Protein AF-A0A613BVQ9-F1 (afdb_monomer)

Sequence (181 aa):
LCQKILMGISTIDIIRNAIIKSCEQLNIEKERINELNEQNDKARSSLKSLVEFITEIGTTSSDIGCRMGDLNTSLTQINACIKEIQKIANQTNLIAINSAIEAARVGDAGRGFSVISKEVKNLSEDVKHSSKSVSTLTSVIKDNTARVSEVLDNQQPVIDNITTNINQIVESIGIVIDKSL

Organism: Salmonella enterica (NCBI:txid28901)

InterPro domains:
  IPR004089 Methyl-accepting chemotaxis protein (MCP) signalling domain [PF00015] (67-174)
  IPR004089 Methyl-accepting chemotaxis protein (MCP) signalling domain [PS50111] (1-181)

Structure (mmCIF, N/CA/C/O backbone):
data_AF-A0A613BVQ9-F1
#
_entry.id   AF-A0A613BVQ9-F1
#
loop_
_atom_site.group_PDB
_atom_site.id
_atom_site.type_symbol
_atom_site.label_atom_id
_atom_site.label_alt_id
_atom_site.label_comp_id
_atom_site.label_asym_id
_atom_site.label_entity_id
_atom_site.label_seq_id
_atom_site.pdbx_PDB_ins_code
_atom_site.Cartn_x
_atom_site.Cartn_y
_atom_site.Cartn_z
_atom_site.occupancy
_atom_site.B_iso_or_equiv
_atom_site.auth_seq_id
_atom_site.auth_comp_id
_atom_site.auth_asym_id
_atom_site.auth_atom_id
_atom_site.pdbx_PDB_model_num
ATOM 1 N N . LEU A 1 1 ? 44.852 9.668 -80.989 1.00 65.19 1 LEU A N 1
ATOM 2 C CA . LEU A 1 1 ? 45.222 8.584 -80.046 1.00 65.19 1 LEU A CA 1
ATOM 3 C C . LEU A 1 1 ? 45.689 9.146 -78.693 1.00 65.19 1 LEU A C 1
ATOM 5 O O . LEU A 1 1 ? 45.039 8.846 -77.702 1.00 65.19 1 LEU A O 1
ATOM 9 N N . CYS A 1 2 ? 46.687 10.044 -78.646 1.00 71.44 2 CYS A N 1
ATOM 10 C CA . CYS A 1 2 ? 47.160 10.700 -77.406 1.00 71.44 2 CYS A CA 1
ATOM 11 C C . CYS A 1 2 ? 46.074 11.392 -76.562 1.00 71.44 2 CYS A C 1
ATOM 13 O O . CYS A 1 2 ? 46.035 11.202 -75.354 1.00 71.44 2 CYS A O 1
ATOM 15 N N . GLN A 1 3 ? 45.161 12.154 -77.174 1.00 76.81 3 GLN A N 1
ATOM 16 C CA . GLN A 1 3 ? 44.137 12.904 -76.429 1.00 76.81 3 GLN A CA 1
ATOM 17 C C . GLN A 1 3 ? 43.146 11.989 -75.682 1.00 76.81 3 GLN A C 1
ATOM 19 O O . GLN A 1 3 ? 42.762 12.288 -74.557 1.00 76.81 3 GLN A O 1
ATOM 24 N N . LYS A 1 4 ? 42.803 10.826 -76.259 1.00 78.62 4 LYS A N 1
ATOM 25 C CA . LYS A 1 4 ? 41.970 9.809 -75.592 1.00 78.62 4 LYS A CA 1
ATOM 26 C C . LYS A 1 4 ? 42.696 9.150 -74.412 1.00 78.62 4 LYS A C 1
ATOM 28 O O . LYS A 1 4 ? 42.071 8.894 -73.391 1.00 78.62 4 LYS A O 1
ATOM 33 N N . ILE A 1 5 ? 44.005 8.913 -74.535 1.00 80.56 5 ILE A N 1
ATOM 34 C CA . ILE A 1 5 ? 44.839 8.357 -73.454 1.00 80.56 5 ILE A CA 1
ATOM 35 C C . ILE A 1 5 ? 44.970 9.366 -72.304 1.00 80.56 5 ILE A C 1
ATOM 37 O O . ILE A 1 5 ? 44.804 8.995 -71.146 1.00 80.56 5 ILE A O 1
ATOM 41 N N . LEU A 1 6 ? 45.185 10.647 -72.617 1.00 80.19 6 LEU A N 1
ATOM 42 C CA . LEU A 1 6 ? 45.277 11.720 -71.624 1.00 80.19 6 LEU A CA 1
ATOM 43 C C . LEU A 1 6 ? 43.960 11.895 -70.842 1.00 80.19 6 LEU A C 1
ATOM 45 O O . LEU A 1 6 ? 43.979 11.992 -69.616 1.00 80.19 6 LEU A O 1
ATOM 49 N N . MET A 1 7 ? 42.813 11.857 -71.534 1.00 84.12 7 MET A N 1
ATOM 50 C CA . MET A 1 7 ? 41.493 11.856 -70.887 1.00 84.12 7 MET A CA 1
ATOM 51 C C . MET A 1 7 ? 41.282 10.611 -70.013 1.00 84.12 7 MET A C 1
ATOM 53 O O . MET A 1 7 ? 40.750 10.720 -68.909 1.00 84.12 7 MET A O 1
ATOM 57 N N . GLY A 1 8 ? 41.734 9.437 -70.466 1.00 86.25 8 GLY A N 1
ATOM 58 C CA . GLY A 1 8 ? 41.687 8.195 -69.689 1.00 86.25 8 GLY A CA 1
ATOM 59 C C . GLY A 1 8 ? 42.474 8.279 -68.378 1.00 86.25 8 GLY A C 1
ATOM 60 O O . GLY A 1 8 ? 41.938 7.938 -67.327 1.00 86.25 8 GLY A O 1
ATOM 61 N N . ILE A 1 9 ? 43.704 8.803 -68.415 1.00 89.50 9 ILE A N 1
ATOM 62 C CA . ILE A 1 9 ? 44.542 9.004 -67.219 1.00 89.50 9 ILE A CA 1
ATOM 63 C C . ILE A 1 9 ? 43.875 9.982 -66.245 1.00 89.50 9 ILE A C 1
ATOM 65 O O . ILE A 1 9 ? 43.792 9.691 -65.056 1.00 89.50 9 ILE A O 1
ATOM 69 N N . SER A 1 10 ? 43.337 11.100 -66.743 1.00 90.62 10 SER A N 1
ATOM 70 C CA . SER A 1 10 ? 42.614 12.066 -65.905 1.00 90.62 10 SER A CA 1
ATOM 71 C C . SER A 1 10 ? 41.372 11.449 -65.246 1.00 90.62 10 SER A C 1
ATOM 73 O O . SER A 1 10 ? 41.121 11.689 -64.068 1.00 90.62 10 SER A O 1
ATOM 75 N N . THR A 1 11 ? 40.633 10.598 -65.964 1.00 91.50 11 THR A N 1
ATOM 76 C CA . THR A 1 11 ? 39.456 9.900 -65.416 1.00 91.50 11 THR A CA 1
ATOM 77 C C . THR A 1 11 ? 39.856 8.893 -64.333 1.00 91.50 11 THR A C 1
ATOM 79 O O . THR A 1 11 ? 39.209 8.820 -63.291 1.00 91.50 11 THR A O 1
ATOM 82 N N . ILE A 1 12 ? 40.950 8.150 -64.541 1.00 93.75 12 ILE A N 1
ATOM 83 C CA . ILE A 1 12 ? 41.504 7.222 -63.542 1.00 93.75 12 ILE A CA 1
ATOM 84 C C . ILE A 1 12 ? 41.933 7.972 -62.277 1.00 93.75 12 ILE A C 1
ATOM 86 O O . ILE A 1 12 ? 41.693 7.482 -61.176 1.00 93.75 12 ILE A O 1
ATOM 90 N N . ASP A 1 13 ? 42.528 9.158 -62.411 1.00 93.06 13 ASP A N 1
ATOM 91 C CA . ASP A 1 13 ? 42.981 9.943 -61.260 1.00 93.06 13 ASP A CA 1
ATOM 92 C C . ASP A 1 13 ? 41.804 10.507 -60.443 1.00 93.06 13 ASP A C 1
ATOM 94 O O . ASP A 1 13 ? 41.822 10.483 -59.212 1.00 93.06 13 ASP A O 1
ATOM 98 N N . ILE A 1 14 ? 40.714 10.908 -61.109 1.00 94.81 14 ILE A N 1
ATOM 99 C CA . ILE A 1 14 ? 39.453 11.279 -60.443 1.00 94.81 14 ILE A CA 1
ATOM 100 C C . ILE A 1 14 ? 38.879 10.086 -59.670 1.00 94.81 14 ILE A C 1
ATOM 102 O O . ILE A 1 14 ? 38.519 10.235 -58.502 1.00 94.81 14 ILE A O 1
ATOM 106 N N . ILE A 1 15 ? 38.823 8.901 -60.289 1.00 94.94 15 ILE A N 1
ATOM 107 C CA . ILE A 1 15 ? 38.316 7.681 -59.642 1.00 94.94 15 ILE A CA 1
ATOM 108 C C . ILE A 1 15 ? 39.194 7.300 -58.447 1.00 94.94 15 ILE A C 1
ATOM 110 O O . ILE A 1 15 ? 38.666 7.021 -57.374 1.00 94.94 15 ILE A O 1
ATOM 114 N N . ARG A 1 16 ? 40.525 7.329 -58.594 1.00 95.44 16 ARG A N 1
ATOM 115 C CA . ARG A 1 16 ? 41.466 7.067 -57.495 1.00 95.44 16 ARG A CA 1
ATOM 116 C C . ARG A 1 16 ? 41.199 8.003 -56.319 1.00 95.44 16 ARG A C 1
ATOM 118 O O . ARG A 1 16 ? 41.059 7.531 -55.195 1.00 95.44 16 ARG A O 1
ATOM 125 N N . ASN A 1 17 ? 41.101 9.306 -56.575 1.00 94.94 17 ASN A N 1
ATOM 126 C CA . ASN A 1 17 ? 40.848 10.295 -55.529 1.00 94.94 17 ASN A CA 1
ATOM 127 C C . ASN A 1 17 ? 39.466 10.111 -54.879 1.00 94.94 17 ASN A C 1
ATOM 129 O O . ASN A 1 17 ? 39.334 10.292 -53.669 1.00 94.94 17 ASN A O 1
ATOM 133 N N . ALA A 1 18 ? 38.447 9.714 -55.647 1.00 95.44 18 ALA A N 1
ATOM 134 C CA . ALA A 1 18 ? 37.131 9.375 -55.110 1.00 95.44 18 ALA A CA 1
ATOM 135 C C . ALA A 1 18 ? 37.180 8.132 -54.204 1.00 95.44 18 ALA A C 1
ATOM 137 O O . ALA A 1 18 ? 36.624 8.163 -53.110 1.00 95.44 18 ALA A O 1
ATOM 138 N N . ILE A 1 19 ? 37.896 7.076 -54.608 1.00 95.69 19 ILE A N 1
ATOM 139 C CA . ILE A 1 19 ? 38.068 5.853 -53.809 1.00 95.69 19 ILE A CA 1
ATOM 140 C C . ILE A 1 19 ? 38.816 6.146 -52.506 1.00 95.69 19 ILE A C 1
ATOM 142 O O . ILE A 1 19 ? 38.395 5.665 -51.460 1.00 95.69 19 ILE A O 1
ATOM 146 N N . ILE A 1 20 ? 39.885 6.952 -52.542 1.00 95.69 20 ILE A N 1
ATOM 147 C CA . ILE A 1 20 ? 40.625 7.341 -51.329 1.00 95.69 20 ILE A CA 1
ATOM 148 C C . ILE A 1 20 ? 39.688 8.045 -50.342 1.00 95.69 20 ILE A C 1
ATOM 150 O O . ILE A 1 20 ? 39.606 7.631 -49.187 1.00 95.69 20 ILE A O 1
ATOM 154 N N . LYS A 1 21 ? 38.906 9.027 -50.813 1.00 95.25 21 LYS A N 1
ATOM 155 C CA . LYS A 1 21 ? 37.907 9.714 -49.979 1.00 95.25 21 LYS A CA 1
ATOM 156 C C . LYS A 1 21 ? 36.849 8.760 -49.422 1.00 95.25 21 LYS A C 1
ATOM 158 O O . LYS A 1 21 ? 36.494 8.869 -48.254 1.00 95.25 21 LYS A O 1
ATOM 163 N N . SER A 1 22 ? 36.350 7.819 -50.227 1.00 94.94 22 SER A N 1
ATOM 164 C CA . SER A 1 22 ? 35.391 6.815 -49.752 1.00 94.94 22 SER A CA 1
ATOM 165 C C . SER A 1 22 ? 35.997 5.870 -48.712 1.00 94.94 22 SER A C 1
ATOM 167 O O . SER A 1 22 ? 35.320 5.545 -47.743 1.00 94.94 22 SER A O 1
ATOM 169 N N . CYS A 1 23 ? 37.257 5.455 -48.858 1.00 94.31 23 CYS A N 1
ATOM 170 C CA . CYS A 1 23 ? 37.947 4.642 -47.853 1.00 94.31 23 CYS A CA 1
ATOM 171 C C . CYS A 1 23 ? 38.142 5.401 -46.533 1.00 94.31 23 CYS A C 1
ATOM 173 O O . CYS A 1 23 ? 37.917 4.833 -45.467 1.00 94.31 23 CYS A O 1
ATOM 175 N N . GLU A 1 24 ? 38.521 6.681 -46.593 1.00 95.12 24 GLU A N 1
ATOM 176 C CA . GLU A 1 24 ? 38.615 7.538 -45.404 1.00 95.12 24 GLU A CA 1
ATOM 177 C C . GLU A 1 24 ? 37.256 7.667 -44.705 1.00 95.12 24 GLU A C 1
ATOM 179 O O . GLU A 1 24 ? 37.167 7.472 -43.494 1.00 95.12 24 GLU A O 1
ATOM 184 N N . GLN A 1 25 ? 36.181 7.905 -45.465 1.00 95.00 25 GLN A N 1
ATOM 185 C CA . GLN A 1 25 ? 34.819 7.949 -44.923 1.00 95.00 25 GLN A CA 1
ATOM 186 C C . GLN A 1 25 ? 34.397 6.619 -44.286 1.00 95.00 25 GLN A C 1
ATOM 188 O O . GLN A 1 25 ? 33.847 6.627 -43.189 1.00 95.00 25 GLN A O 1
ATOM 193 N N . LEU A 1 26 ? 34.679 5.482 -44.929 1.00 93.31 26 LEU A N 1
ATOM 194 C CA . LEU A 1 26 ? 34.343 4.160 -44.390 1.00 93.31 26 LEU A CA 1
ATOM 195 C C . LEU A 1 26 ? 35.062 3.863 -43.070 1.00 93.31 26 LEU A C 1
ATOM 197 O O . LEU A 1 26 ? 34.465 3.259 -42.183 1.00 93.31 26 LEU A O 1
ATOM 201 N N . ASN A 1 27 ? 36.316 4.297 -42.914 1.00 93.06 27 ASN A N 1
ATOM 202 C CA . ASN A 1 27 ? 37.031 4.142 -41.646 1.00 93.06 27 ASN A CA 1
ATOM 203 C C . ASN A 1 27 ? 36.393 4.974 -40.526 1.00 93.06 27 ASN A C 1
ATOM 205 O O . ASN A 1 27 ? 36.215 4.456 -39.426 1.00 93.06 27 ASN A O 1
ATOM 209 N N . ILE A 1 28 ? 35.993 6.216 -40.814 1.00 94.44 28 ILE A N 1
ATOM 210 C CA . ILE A 1 28 ? 35.302 7.076 -39.839 1.00 94.44 28 ILE A CA 1
ATOM 211 C C . ILE A 1 28 ? 33.957 6.461 -39.430 1.00 94.44 28 ILE A C 1
ATOM 213 O O . ILE A 1 28 ? 33.634 6.400 -38.245 1.00 94.44 28 ILE A O 1
ATOM 217 N N . GLU A 1 29 ? 33.170 5.974 -40.391 1.00 90.62 29 GLU A N 1
ATOM 218 C CA . GLU A 1 29 ? 31.891 5.316 -40.095 1.00 90.62 29 GLU A CA 1
ATOM 219 C C . GLU A 1 29 ? 32.083 4.023 -39.290 1.00 90.62 29 GLU A C 1
ATOM 221 O O . GLU A 1 29 ? 31.305 3.738 -38.382 1.00 90.62 29 GLU A O 1
ATOM 226 N N . LYS A 1 30 ? 33.159 3.268 -39.541 1.00 89.81 30 LYS A N 1
ATOM 227 C CA . LYS A 1 30 ? 33.500 2.082 -38.746 1.00 89.81 30 LYS A CA 1
ATOM 228 C C . LYS A 1 30 ? 33.828 2.427 -37.290 1.00 89.81 30 LYS A C 1
ATOM 230 O O . LYS A 1 30 ? 33.381 1.720 -36.390 1.00 89.81 30 LYS A O 1
ATOM 235 N N . GLU A 1 31 ? 34.590 3.493 -37.045 1.00 93.06 31 GLU A N 1
ATOM 236 C CA . GLU A 1 31 ? 34.867 3.963 -35.680 1.00 93.06 31 GLU A CA 1
ATOM 237 C C . GLU A 1 31 ? 33.578 4.386 -34.965 1.00 93.06 31 GLU A C 1
ATOM 239 O O . GLU A 1 31 ? 33.338 3.952 -33.838 1.00 93.06 31 GLU A O 1
ATOM 244 N N . ARG A 1 32 ? 32.687 5.112 -35.653 1.00 90.81 32 ARG A N 1
ATOM 245 C CA . ARG A 1 32 ? 31.365 5.485 -35.119 1.00 90.81 32 ARG A CA 1
ATOM 246 C C . ARG A 1 32 ? 30.507 4.280 -34.743 1.00 90.81 32 ARG A C 1
ATOM 248 O O . ARG A 1 32 ? 29.847 4.311 -33.708 1.00 90.81 32 ARG A O 1
ATOM 255 N N . ILE A 1 33 ? 30.507 3.221 -35.555 1.00 89.31 33 ILE A N 1
ATOM 256 C CA . ILE A 1 33 ? 29.767 1.985 -35.252 1.00 89.31 33 ILE A CA 1
ATOM 257 C C . ILE A 1 33 ? 30.315 1.319 -33.984 1.00 89.31 33 ILE A C 1
ATOM 259 O O . ILE A 1 33 ? 29.535 0.877 -33.142 1.00 89.31 33 ILE A O 1
ATOM 263 N N . ASN A 1 34 ? 31.638 1.282 -33.806 1.00 89.31 34 ASN A N 1
ATOM 264 C CA . ASN A 1 34 ? 32.243 0.718 -32.597 1.00 89.31 34 ASN A CA 1
ATOM 265 C C . ASN A 1 34 ? 31.863 1.515 -31.341 1.00 89.31 34 ASN A C 1
ATOM 267 O O . ASN A 1 34 ? 31.477 0.917 -30.337 1.00 89.31 34 ASN A O 1
ATOM 271 N N . GLU A 1 35 ? 31.914 2.848 -31.406 1.00 91.69 35 GLU A N 1
ATOM 272 C CA . GLU A 1 35 ? 31.470 3.715 -30.307 1.00 91.69 35 GLU A CA 1
ATOM 273 C C . GLU A 1 35 ? 29.983 3.509 -29.988 1.00 91.69 35 GLU A C 1
ATOM 275 O O . GLU A 1 35 ? 29.597 3.432 -28.819 1.00 91.69 35 GLU A O 1
ATOM 280 N N . LEU A 1 36 ? 29.140 3.380 -31.018 1.00 90.50 36 LEU A N 1
ATOM 281 C CA . LEU A 1 36 ? 27.708 3.134 -30.860 1.00 90.50 36 LEU A CA 1
ATOM 282 C C . LEU A 1 36 ? 27.430 1.771 -30.211 1.00 90.50 36 LEU A C 1
ATOM 284 O O . LEU A 1 36 ? 26.569 1.674 -29.337 1.00 90.50 36 LEU A O 1
ATOM 288 N N . ASN A 1 37 ? 28.171 0.730 -30.591 1.00 89.06 37 ASN A N 1
ATOM 289 C CA . ASN A 1 37 ? 28.063 -0.595 -29.980 1.00 89.06 37 ASN A CA 1
ATOM 290 C C . ASN A 1 37 ? 28.460 -0.567 -28.497 1.00 89.06 37 ASN A C 1
ATOM 292 O O . ASN A 1 37 ? 27.730 -1.104 -27.665 1.00 89.06 37 ASN A O 1
ATOM 296 N N . GLU A 1 38 ? 29.537 0.137 -28.137 1.00 91.06 38 GLU A N 1
ATOM 297 C CA . GLU A 1 38 ? 29.931 0.302 -26.731 1.00 91.06 38 GLU A CA 1
ATOM 298 C C . GLU A 1 38 ? 28.851 1.043 -25.918 1.00 91.06 38 GLU A C 1
ATOM 300 O O . GLU A 1 38 ? 28.549 0.680 -24.776 1.00 91.06 38 GLU A O 1
ATOM 305 N N . GLN A 1 39 ? 28.229 2.075 -26.499 1.00 91.56 39 GLN A N 1
ATOM 306 C CA . GLN A 1 39 ? 27.109 2.780 -25.868 1.00 91.56 39 GLN A CA 1
ATOM 307 C C . GLN A 1 39 ? 25.878 1.880 -25.702 1.00 91.56 39 GLN A C 1
ATOM 309 O O . GLN A 1 39 ? 25.244 1.901 -24.644 1.00 91.56 39 GLN A O 1
ATOM 314 N N . ASN A 1 40 ? 25.558 1.061 -26.704 1.00 92.00 40 ASN A N 1
ATOM 315 C CA . ASN A 1 40 ? 24.451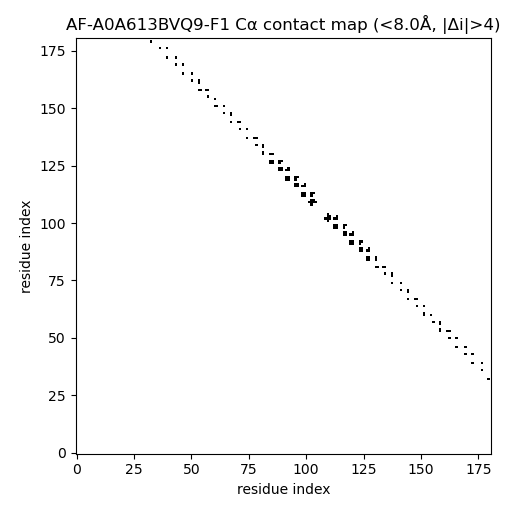 0.109 -26.649 1.00 92.00 40 ASN A CA 1
ATOM 316 C C . ASN A 1 40 ? 24.654 -0.962 -25.566 1.00 92.00 40 ASN A C 1
ATOM 318 O O . ASN A 1 40 ? 23.704 -1.296 -24.853 1.00 92.00 40 ASN A O 1
ATOM 322 N N . ASP A 1 41 ? 25.878 -1.459 -25.380 1.00 90.31 41 ASP A N 1
ATOM 323 C CA . ASP A 1 41 ? 26.199 -2.403 -24.303 1.00 90.31 41 ASP A CA 1
ATOM 324 C C . ASP A 1 41 ? 26.036 -1.765 -22.914 1.00 90.31 41 ASP A C 1
ATOM 326 O O . ASP A 1 41 ? 25.441 -2.364 -22.009 1.00 90.31 41 ASP A O 1
ATOM 330 N N . LYS A 1 42 ? 26.473 -0.509 -22.744 1.00 92.56 42 LYS A N 1
ATOM 331 C CA . LYS A 1 42 ? 26.235 0.264 -21.509 1.00 92.56 42 LYS A CA 1
ATOM 332 C C . LYS A 1 42 ? 24.742 0.476 -21.248 1.00 92.56 42 LYS A C 1
ATOM 334 O O . LYS A 1 42 ? 24.294 0.340 -20.104 1.00 92.56 42 LYS A O 1
ATOM 339 N N . ALA A 1 43 ? 23.966 0.770 -22.292 1.00 91.56 43 ALA A N 1
ATOM 340 C CA . ALA A 1 43 ? 22.517 0.923 -22.200 1.00 91.56 43 ALA A CA 1
ATOM 341 C C . ALA A 1 43 ? 21.843 -0.394 -21.788 1.00 91.56 43 ALA A C 1
ATOM 343 O O . ALA A 1 43 ? 21.036 -0.401 -20.860 1.00 91.56 43 ALA A O 1
ATOM 344 N N . ARG A 1 44 ? 22.230 -1.525 -22.391 1.00 90.38 44 ARG A N 1
ATOM 345 C CA . ARG A 1 44 ? 21.749 -2.868 -22.017 1.00 90.38 44 ARG A CA 1
ATOM 346 C C . ARG A 1 44 ? 22.026 -3.209 -20.558 1.00 90.38 44 ARG A C 1
ATOM 348 O O . ARG A 1 44 ? 21.127 -3.692 -19.873 1.00 90.38 44 ARG A O 1
ATOM 355 N N . SER A 1 45 ? 23.236 -2.936 -20.074 1.00 92.06 45 SER A N 1
ATOM 356 C CA . SER A 1 45 ? 23.590 -3.157 -18.667 1.00 92.06 45 SER A CA 1
ATOM 357 C C . SER A 1 45 ? 22.715 -2.317 -17.729 1.00 92.06 45 SER A C 1
ATOM 359 O O . SER A 1 45 ? 22.109 -2.845 -16.798 1.00 92.06 45 SER A O 1
ATOM 361 N N . SER A 1 46 ? 22.553 -1.027 -18.040 1.00 94.06 46 SER A N 1
ATOM 362 C CA . SER A 1 46 ? 21.700 -0.114 -17.265 1.00 94.06 46 SER A CA 1
ATOM 363 C C . SER A 1 46 ? 20.234 -0.564 -17.238 1.00 94.06 46 SER A C 1
ATOM 365 O O . SER A 1 46 ? 19.591 -0.528 -16.191 1.00 94.06 46 SER A O 1
ATOM 367 N N . LEU A 1 47 ? 19.707 -1.031 -18.375 1.00 93.50 47 LEU A N 1
ATOM 368 C CA . LEU A 1 47 ? 18.346 -1.562 -18.478 1.00 93.50 47 LEU A CA 1
ATOM 369 C C . LEU A 1 47 ? 18.162 -2.839 -17.658 1.00 93.50 47 LEU A C 1
ATOM 371 O O . LEU A 1 47 ? 17.127 -2.998 -17.018 1.00 93.50 47 LEU A O 1
ATOM 375 N N . LYS A 1 48 ? 19.161 -3.726 -17.625 1.00 90.00 48 LYS A N 1
ATOM 376 C CA . LYS A 1 48 ? 19.116 -4.927 -16.784 1.00 90.00 48 LYS A CA 1
ATOM 377 C C . LYS A 1 48 ? 18.998 -4.564 -15.303 1.00 90.00 48 LYS A C 1
ATOM 379 O O . LYS A 1 48 ? 18.124 -5.092 -14.622 1.00 90.00 48 LYS A O 1
ATOM 384 N N . SER A 1 49 ? 19.816 -3.627 -14.827 1.00 93.81 49 SER A N 1
ATOM 385 C CA . SER A 1 49 ? 19.714 -3.125 -13.453 1.00 93.81 49 SER A CA 1
ATOM 386 C C . SER A 1 49 ? 18.355 -2.478 -13.177 1.00 93.81 49 SER A C 1
ATOM 388 O O . SER A 1 49 ? 17.799 -2.646 -12.098 1.00 93.81 49 SER A O 1
ATOM 390 N N . LEU A 1 50 ? 17.770 -1.787 -14.159 1.00 93.56 50 LEU A N 1
ATOM 391 C CA . LEU A 1 50 ? 16.430 -1.219 -14.022 1.00 93.56 50 LEU A CA 1
ATOM 392 C C . LEU A 1 50 ? 15.344 -2.298 -13.845 1.00 93.56 50 LEU A C 1
ATOM 394 O O . LEU A 1 50 ? 14.446 -2.107 -13.027 1.00 93.56 50 LEU A O 1
ATOM 398 N N . VAL A 1 51 ? 15.434 -3.438 -14.543 1.00 91.31 51 VAL A N 1
ATOM 399 C CA . VAL A 1 51 ? 14.524 -4.586 -14.330 1.00 91.31 51 VAL A CA 1
ATOM 400 C C . VAL A 1 51 ? 14.650 -5.136 -12.910 1.00 91.31 51 VAL A C 1
ATOM 402 O O . VAL A 1 51 ? 13.636 -5.424 -12.272 1.00 91.31 51 VAL A O 1
ATOM 405 N N . GLU A 1 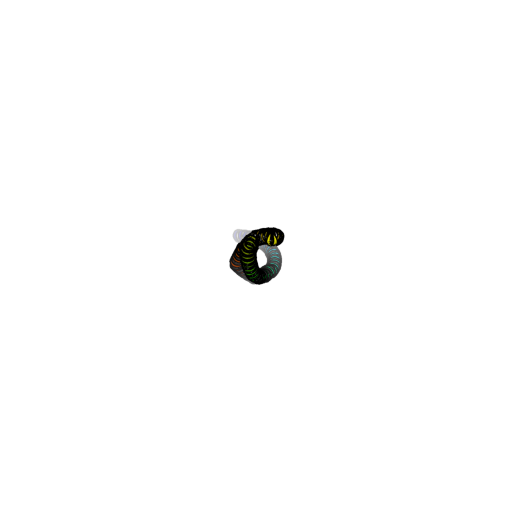52 ? 15.877 -5.265 -12.400 1.00 92.56 52 GLU A N 1
ATOM 406 C CA . GLU A 1 52 ? 16.131 -5.724 -11.029 1.00 92.56 52 GLU A CA 1
ATOM 407 C C . GLU A 1 52 ? 15.468 -4.782 -10.009 1.00 92.56 52 GLU A C 1
ATOM 409 O O . GLU A 1 52 ? 14.694 -5.243 -9.168 1.00 92.56 52 GLU A O 1
ATOM 414 N N . PHE A 1 53 ? 15.654 -3.464 -10.156 1.00 94.25 53 PHE A N 1
ATOM 415 C CA . PHE A 1 53 ? 15.005 -2.463 -9.300 1.00 94.25 53 PHE A CA 1
ATOM 416 C C . PHE A 1 53 ? 13.475 -2.508 -9.369 1.00 94.25 53 PHE A C 1
ATOM 418 O O . PHE A 1 53 ? 12.804 -2.418 -8.345 1.00 94.25 53 PHE A O 1
ATOM 425 N N . ILE A 1 54 ? 12.890 -2.654 -10.557 1.00 93.88 54 ILE A N 1
ATOM 426 C CA . ILE A 1 54 ? 11.427 -2.724 -10.710 1.00 93.8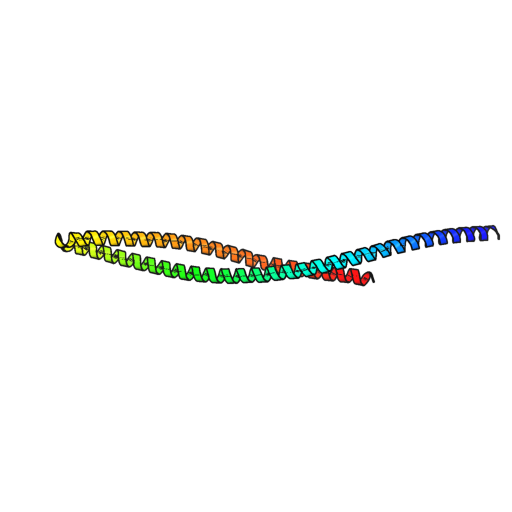8 54 ILE A CA 1
ATOM 427 C C . ILE A 1 54 ? 10.861 -3.987 -10.069 1.00 93.88 54 ILE A C 1
ATOM 429 O O . ILE A 1 54 ? 9.798 -3.944 -9.450 1.00 93.88 54 ILE A O 1
ATOM 433 N N . THR A 1 55 ? 11.583 -5.100 -10.176 1.00 91.38 55 THR A N 1
ATOM 434 C CA . THR A 1 55 ? 11.199 -6.352 -9.522 1.00 91.38 55 THR A CA 1
ATOM 435 C C . THR A 1 55 ? 11.205 -6.183 -8.003 1.00 91.38 55 THR A C 1
ATOM 437 O O . THR A 1 55 ? 10.259 -6.601 -7.339 1.00 91.38 55 THR A O 1
ATOM 440 N N . GLU A 1 56 ? 12.216 -5.507 -7.450 1.00 94.75 56 GLU A N 1
ATOM 441 C CA . GLU A 1 56 ? 12.290 -5.167 -6.023 1.00 94.75 56 GLU A CA 1
ATOM 442 C C . GLU A 1 56 ? 11.152 -4.228 -5.579 1.00 94.75 56 GLU A C 1
ATOM 444 O O . GLU A 1 56 ? 10.576 -4.395 -4.500 1.00 94.75 56 GLU A O 1
ATOM 449 N N . ILE A 1 57 ? 10.761 -3.270 -6.423 1.00 94.12 57 ILE A N 1
ATOM 450 C CA . ILE A 1 57 ? 9.588 -2.422 -6.168 1.00 94.12 57 ILE A CA 1
ATOM 451 C C . ILE A 1 57 ? 8.315 -3.277 -6.118 1.00 94.12 57 ILE A C 1
ATOM 453 O O . ILE A 1 57 ? 7.481 -3.075 -5.233 1.00 94.12 57 ILE A O 1
ATOM 457 N N . GLY A 1 58 ? 8.167 -4.250 -7.020 1.00 92.44 58 GLY A N 1
ATOM 458 C CA . GLY A 1 58 ? 7.034 -5.179 -7.033 1.00 92.44 58 GLY A CA 1
ATOM 459 C C . GLY A 1 58 ? 6.949 -6.033 -5.771 1.00 92.44 58 GLY A C 1
ATOM 460 O O . GLY A 1 58 ? 5.889 -6.109 -5.147 1.00 92.44 58 GLY A O 1
ATOM 461 N N . THR A 1 59 ? 8.065 -6.620 -5.333 1.00 93.31 59 THR A N 1
ATOM 462 C CA . THR A 1 59 ? 8.095 -7.425 -4.100 1.00 93.31 59 THR A CA 1
ATOM 463 C C . THR A 1 59 ? 7.797 -6.578 -2.866 1.00 93.31 59 THR A C 1
ATOM 465 O O . THR A 1 59 ? 6.994 -6.984 -2.024 1.00 93.31 59 THR A O 1
ATOM 468 N N . THR A 1 60 ? 8.367 -5.375 -2.784 1.00 94.88 60 THR A N 1
ATOM 469 C CA . THR A 1 60 ? 8.113 -4.438 -1.682 1.00 94.88 60 THR A CA 1
ATOM 470 C C . THR A 1 60 ? 6.650 -3.998 -1.654 1.00 94.88 60 THR A C 1
ATOM 472 O O . THR A 1 60 ? 6.032 -3.981 -0.593 1.00 94.88 60 THR A O 1
ATOM 475 N N . SER A 1 61 ? 6.059 -3.699 -2.813 1.00 94.19 61 SER A N 1
ATOM 476 C CA . SER A 1 61 ? 4.643 -3.317 -2.918 1.00 94.19 61 SER A CA 1
ATOM 477 C C . SER A 1 61 ? 3.722 -4.447 -2.451 1.00 94.19 61 SER A C 1
ATOM 479 O O . SER A 1 61 ? 2.780 -4.206 -1.694 1.00 94.19 61 SER A O 1
ATOM 481 N N . SER A 1 62 ? 4.041 -5.693 -2.815 1.00 92.44 62 SER A N 1
ATOM 482 C CA . SER A 1 62 ? 3.315 -6.871 -2.332 1.00 92.44 62 SER A CA 1
ATOM 483 C C . SER A 1 62 ? 3.414 -7.037 -0.811 1.00 92.44 62 SER A C 1
ATOM 485 O O . SER A 1 62 ? 2.405 -7.348 -0.176 1.00 92.44 62 SER A O 1
ATOM 487 N N . ASP A 1 63 ? 4.589 -6.823 -0.208 1.00 95.44 63 ASP A N 1
ATOM 488 C CA . ASP A 1 63 ? 4.761 -6.904 1.252 1.00 95.44 63 ASP A CA 1
ATOM 489 C C . ASP A 1 63 ? 3.946 -5.826 1.983 1.00 95.44 63 ASP A C 1
ATOM 491 O O . ASP A 1 63 ? 3.264 -6.107 2.974 1.00 95.44 63 ASP A O 1
ATOM 495 N N . ILE A 1 64 ? 3.933 -4.595 1.457 1.00 95.69 64 ILE A N 1
ATOM 496 C CA . ILE A 1 64 ? 3.087 -3.520 1.993 1.00 95.69 64 ILE A CA 1
ATOM 497 C C . ILE A 1 64 ? 1.609 -3.926 1.904 1.00 95.69 64 ILE A C 1
ATOM 499 O O . ILE A 1 64 ? 0.872 -3.732 2.873 1.00 95.69 64 ILE A O 1
ATOM 503 N N . GLY A 1 65 ? 1.180 -4.537 0.796 1.00 94.94 65 GLY A N 1
ATOM 504 C CA . GLY A 1 65 ? -0.181 -5.051 0.625 1.00 94.94 65 GLY A CA 1
ATOM 505 C C . GLY A 1 65 ? -0.572 -6.056 1.713 1.00 94.94 65 GLY A C 1
ATOM 506 O O . GLY A 1 65 ? -1.607 -5.890 2.365 1.00 94.94 65 GLY A O 1
ATOM 507 N N . CYS A 1 66 ? 0.290 -7.040 1.988 1.00 95.06 66 CYS A N 1
ATOM 508 C CA . CYS A 1 66 ? 0.095 -8.006 3.076 1.00 95.06 66 CYS A CA 1
ATOM 509 C C . CYS A 1 66 ? -0.032 -7.313 4.442 1.00 95.06 66 CYS A C 1
ATOM 511 O O . CYS A 1 66 ? -0.989 -7.552 5.182 1.00 95.06 66 CYS A O 1
ATOM 513 N N . ARG A 1 67 ? 0.875 -6.377 4.747 1.00 96.19 67 ARG A N 1
ATOM 514 C CA . ARG A 1 67 ? 0.866 -5.605 6.002 1.00 96.19 67 ARG A CA 1
ATOM 515 C C . ARG A 1 67 ? -0.394 -4.752 6.173 1.00 96.19 67 ARG A C 1
ATOM 517 O O . ARG A 1 67 ? -0.889 -4.613 7.292 1.00 96.19 67 ARG A O 1
ATOM 524 N N . MET A 1 68 ? -0.933 -4.184 5.093 1.00 96.19 68 MET A N 1
ATOM 525 C CA . MET A 1 68 ? -2.217 -3.471 5.131 1.00 96.19 68 MET A CA 1
ATOM 526 C C . MET A 1 68 ? -3.382 -4.424 5.440 1.00 96.19 68 MET A C 1
ATOM 528 O O . MET A 1 68 ? -4.286 -4.061 6.200 1.00 96.19 68 MET A O 1
ATOM 532 N N . GLY A 1 69 ? -3.340 -5.657 4.927 1.00 94.75 69 GLY A N 1
ATOM 533 C CA . GLY A 1 69 ? -4.294 -6.719 5.264 1.00 94.75 69 GLY A CA 1
ATOM 534 C C . GLY A 1 69 ? -4.283 -7.085 6.754 1.00 94.75 69 GLY A C 1
ATOM 535 O O . GLY A 1 69 ? -5.341 -7.130 7.397 1.00 94.75 69 GLY A O 1
ATOM 536 N N . ASP A 1 70 ? -3.096 -7.258 7.334 1.00 96.31 70 ASP A N 1
ATOM 537 C CA . ASP A 1 70 ? -2.922 -7.530 8.768 1.00 96.31 70 ASP A CA 1
ATOM 538 C C . ASP A 1 70 ? -3.418 -6.366 9.636 1.00 96.31 70 ASP A C 1
ATOM 540 O O . ASP A 1 70 ? -4.104 -6.562 10.651 1.00 96.31 70 ASP A O 1
ATOM 544 N N . LEU A 1 71 ? -3.136 -5.129 9.214 1.00 96.62 71 LEU A N 1
ATOM 545 C CA . LEU A 1 71 ? -3.630 -3.928 9.878 1.00 96.62 71 LEU A CA 1
ATOM 546 C C . LEU A 1 71 ? -5.163 -3.873 9.852 1.00 96.62 71 LEU A C 1
ATOM 548 O O . LEU A 1 71 ? -5.782 -3.630 10.887 1.00 96.62 71 LEU A O 1
ATOM 552 N N . ASN A 1 72 ? -5.800 -4.158 8.715 1.00 95.75 72 ASN A N 1
ATOM 553 C CA . ASN A 1 72 ? -7.261 -4.189 8.613 1.00 95.75 72 ASN A CA 1
ATOM 554 C C . ASN A 1 72 ? -7.894 -5.268 9.517 1.00 95.75 72 ASN A C 1
ATOM 556 O O . ASN A 1 72 ? -8.927 -5.031 10.158 1.00 95.75 72 ASN A O 1
ATOM 560 N N . THR A 1 73 ? -7.250 -6.431 9.636 1.00 96.25 73 THR A N 1
ATOM 561 C CA . THR A 1 73 ? -7.662 -7.490 10.571 1.00 96.25 73 THR A CA 1
ATOM 562 C C . THR A 1 73 ? -7.573 -7.007 12.020 1.00 96.25 73 THR A C 1
ATOM 564 O O . THR A 1 73 ? -8.539 -7.126 12.780 1.00 96.25 73 THR A O 1
ATOM 567 N N . SER A 1 74 ? -6.462 -6.367 12.384 1.00 96.88 74 SER A N 1
ATOM 568 C CA . SER A 1 74 ? 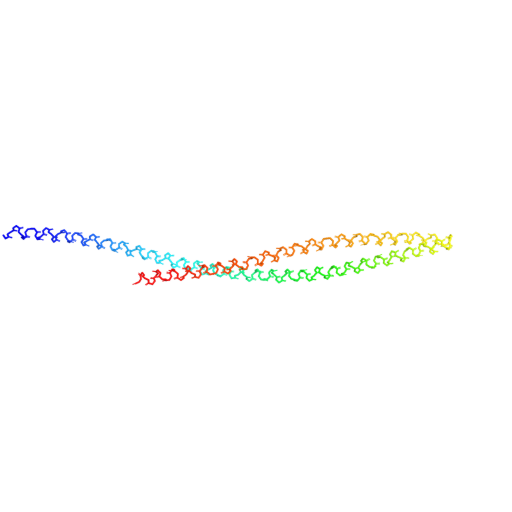-6.243 -5.796 13.718 1.00 96.88 74 SER A CA 1
ATOM 569 C C . SER A 1 74 ? -7.278 -4.714 14.056 1.00 96.88 74 SER A C 1
ATOM 571 O O . SER A 1 74 ? -7.869 -4.727 15.135 1.00 96.88 74 SER A O 1
ATOM 573 N N . LEU A 1 75 ? -7.590 -3.818 13.113 1.00 96.62 75 LEU A N 1
ATOM 574 C CA . LEU A 1 75 ? -8.626 -2.787 13.278 1.00 96.62 75 LEU A CA 1
ATOM 575 C C . LEU A 1 75 ? -10.025 -3.389 13.476 1.00 96.62 75 LEU A C 1
ATOM 577 O O . LEU A 1 75 ? -10.847 -2.834 14.211 1.00 96.62 75 LEU A O 1
ATOM 581 N N . THR A 1 76 ? -10.310 -4.529 12.848 1.00 95.00 76 THR A N 1
ATOM 582 C CA . THR A 1 76 ? -11.578 -5.250 13.034 1.00 95.00 76 THR A CA 1
ATOM 583 C C . THR A 1 76 ? -11.685 -5.817 14.450 1.00 95.00 76 THR A C 1
ATOM 585 O O . THR A 1 76 ? -12.720 -5.653 15.101 1.00 95.00 76 THR A O 1
ATOM 588 N N . GLN A 1 77 ? -10.606 -6.408 14.966 1.00 97.06 77 GLN A N 1
ATOM 589 C CA . GLN A 1 77 ? -10.539 -6.910 16.343 1.00 97.06 77 GLN A CA 1
ATOM 590 C C . GLN A 1 77 ? -10.652 -5.778 17.374 1.00 97.06 77 GLN A C 1
ATOM 592 O O . GLN A 1 77 ? -11.414 -5.892 18.336 1.00 97.06 77 GLN A O 1
ATOM 597 N N . ILE A 1 78 ? -9.972 -4.651 17.143 1.00 96.69 78 ILE A N 1
ATOM 598 C CA . ILE A 1 78 ? -10.075 -3.454 17.990 1.00 96.69 78 ILE A CA 1
ATOM 599 C C . ILE A 1 78 ? -11.524 -2.958 18.043 1.00 96.69 78 ILE A C 1
ATOM 601 O O . ILE A 1 78 ? -12.059 -2.734 19.127 1.00 96.69 78 ILE A O 1
ATOM 605 N N . ASN A 1 79 ? -12.202 -2.853 16.897 1.00 95.94 79 ASN A N 1
ATOM 606 C CA . ASN A 1 79 ? -13.609 -2.450 16.859 1.00 95.94 79 ASN A CA 1
ATOM 607 C C . ASN A 1 79 ? -14.530 -3.421 17.613 1.00 95.94 79 ASN A C 1
ATOM 609 O O . ASN A 1 79 ? -15.490 -2.980 18.246 1.00 95.94 79 ASN A O 1
ATOM 613 N N . ALA A 1 80 ? -14.258 -4.729 17.573 1.00 96.44 80 ALA A N 1
ATOM 614 C CA . ALA A 1 80 ? -15.003 -5.708 18.363 1.00 96.44 80 ALA A CA 1
ATOM 615 C C . ALA A 1 80 ? -14.798 -5.493 19.873 1.00 96.44 80 ALA A C 1
ATOM 617 O O . ALA A 1 80 ? -15.773 -5.468 20.623 1.00 96.44 80 ALA A O 1
ATOM 618 N N . CYS A 1 81 ? -13.558 -5.246 20.306 1.00 97.12 81 CYS A N 1
ATOM 619 C CA . CYS A 1 81 ? -13.239 -4.921 21.698 1.00 97.12 81 CYS A CA 1
ATOM 620 C C . CYS A 1 81 ? -13.953 -3.641 22.162 1.00 97.12 81 CYS A C 1
ATOM 622 O O . CYS A 1 81 ? -14.616 -3.636 23.197 1.00 97.12 81 CYS A O 1
ATOM 624 N N . ILE A 1 82 ? -13.920 -2.577 21.352 1.00 97.12 82 ILE A N 1
ATOM 625 C CA . ILE A 1 82 ? -14.614 -1.314 21.643 1.00 97.12 82 ILE A CA 1
ATOM 626 C C . ILE A 1 82 ? -16.123 -1.530 21.819 1.00 97.12 82 ILE A C 1
ATOM 628 O O . ILE A 1 82 ? -16.724 -0.954 22.728 1.00 97.12 82 ILE A O 1
ATOM 632 N N . LYS A 1 83 ? -16.749 -2.370 20.983 1.00 96.12 83 LYS A N 1
ATOM 633 C CA . LYS A 1 83 ? -18.175 -2.709 21.120 1.00 96.12 83 LYS A CA 1
ATOM 634 C C . LYS A 1 83 ? -18.472 -3.411 22.444 1.00 96.12 83 LYS A C 1
ATOM 636 O O . LYS A 1 83 ? -19.473 -3.080 23.081 1.00 96.12 83 LYS A O 1
ATOM 641 N N . GLU A 1 84 ? -17.615 -4.332 22.881 1.00 97.88 84 GLU A N 1
ATOM 642 C CA . GLU A 1 84 ? -17.793 -4.999 24.175 1.00 97.88 84 GLU A CA 1
ATOM 643 C C . GLU A 1 84 ? -17.599 -4.018 25.341 1.00 97.88 84 GLU A C 1
ATOM 645 O O . GLU A 1 84 ? -18.414 -4.001 26.260 1.00 97.88 84 GLU A O 1
ATOM 650 N N . ILE A 1 85 ? -16.616 -3.114 25.272 1.00 97.25 85 ILE A N 1
ATOM 651 C CA . ILE A 1 85 ? -16.430 -2.058 26.283 1.00 97.25 85 ILE A CA 1
ATOM 652 C C . ILE A 1 85 ? -17.673 -1.162 26.367 1.00 97.25 85 ILE A C 1
ATOM 654 O O . ILE A 1 85 ? -18.158 -0.878 27.461 1.00 97.25 85 ILE A O 1
ATOM 658 N N . GLN A 1 86 ? -18.240 -0.749 25.229 1.00 96.62 86 GLN A N 1
ATOM 659 C CA . GLN A 1 86 ? -19.472 0.049 25.206 1.00 96.62 86 GLN A CA 1
ATOM 660 C C . GLN A 1 86 ? -20.658 -0.700 25.824 1.00 96.62 86 GLN A C 1
ATOM 662 O O . GLN A 1 86 ? -21.483 -0.095 26.513 1.00 96.62 86 GLN A O 1
ATOM 667 N N . LYS A 1 87 ? -20.759 -2.010 25.592 1.00 97.56 87 LYS A N 1
ATOM 668 C CA . LYS A 1 87 ?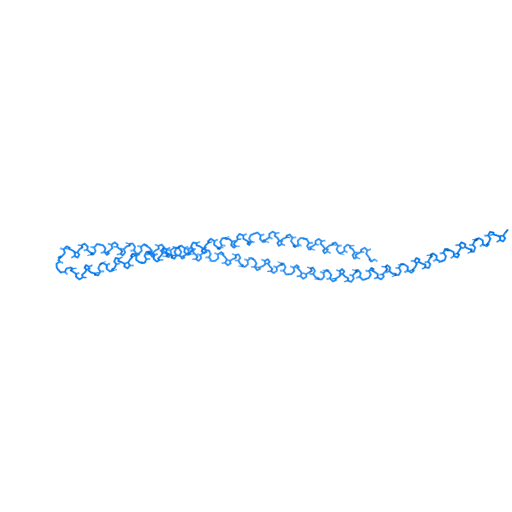 -21.783 -2.868 26.194 1.00 97.56 87 LYS A CA 1
ATOM 669 C C . LYS A 1 87 ? -21.605 -2.969 27.710 1.00 97.56 87 LYS A C 1
ATOM 671 O O . LYS A 1 87 ? -22.586 -2.760 28.421 1.00 97.56 87 LYS A O 1
ATOM 676 N N . ILE A 1 88 ? -20.382 -3.190 28.195 1.00 97.12 88 ILE A N 1
ATOM 677 C CA . ILE A 1 88 ? -20.056 -3.200 29.629 1.00 97.12 88 ILE A CA 1
ATOM 678 C C . ILE A 1 88 ? -20.403 -1.847 30.255 1.00 97.12 88 ILE A C 1
ATOM 680 O O . ILE A 1 88 ? -21.125 -1.805 31.243 1.00 97.12 88 ILE A O 1
ATOM 684 N N . ALA A 1 89 ? -19.991 -0.734 29.644 1.00 97.31 89 ALA A N 1
ATOM 685 C CA . ALA A 1 89 ? -20.309 0.608 30.128 1.00 97.31 89 ALA A CA 1
ATOM 686 C C . ALA A 1 89 ? -21.827 0.850 30.223 1.00 97.31 89 ALA A C 1
ATOM 688 O O . ALA A 1 89 ? -22.314 1.386 31.215 1.00 97.31 89 ALA A O 1
ATOM 689 N N . ASN A 1 90 ? -22.606 0.402 29.231 1.00 96.69 90 ASN A N 1
ATOM 690 C CA . ASN A 1 90 ? -24.068 0.492 29.285 1.00 96.69 90 ASN A CA 1
ATOM 691 C C . ASN A 1 90 ? -24.665 -0.374 30.411 1.00 96.69 90 ASN A C 1
ATOM 693 O O . ASN A 1 90 ? -25.598 0.067 31.080 1.00 96.69 90 ASN A O 1
ATOM 697 N N . GLN A 1 91 ? -24.143 -1.584 30.633 1.00 97.56 91 GLN A N 1
ATOM 698 C CA . GLN A 1 91 ? -24.584 -2.461 31.723 1.00 97.56 91 GLN A CA 1
ATOM 699 C C . GLN A 1 91 ? -24.253 -1.865 33.094 1.00 97.56 91 GLN A C 1
ATOM 701 O O . GLN A 1 91 ? -25.128 -1.802 33.953 1.00 97.56 91 GLN A O 1
ATOM 706 N N . THR A 1 92 ? -23.033 -1.363 33.283 1.00 96.81 92 THR A N 1
ATOM 707 C CA . THR A 1 92 ? -22.606 -0.699 34.521 1.00 96.81 92 THR A CA 1
ATOM 708 C C . THR A 1 92 ? -23.444 0.545 34.795 1.00 96.81 92 THR A C 1
ATOM 710 O O . THR A 1 92 ? -23.887 0.744 35.923 1.00 96.81 92 THR A O 1
ATOM 713 N N . ASN A 1 93 ? -23.767 1.327 33.760 1.00 95.75 93 ASN A N 1
ATOM 714 C CA . ASN A 1 93 ? -24.672 2.467 33.886 1.00 95.75 93 ASN A CA 1
ATOM 715 C C . ASN A 1 93 ? -26.080 2.045 34.349 1.00 95.75 93 ASN A C 1
ATOM 717 O O . ASN A 1 93 ? -26.656 2.678 35.231 1.00 95.75 93 ASN A O 1
ATOM 721 N N . LEU A 1 94 ? -26.633 0.955 33.805 1.00 96.19 94 LEU A N 1
ATOM 722 C CA . LEU A 1 94 ? -27.930 0.426 34.246 1.00 96.19 94 LEU A CA 1
ATOM 723 C C . LEU A 1 94 ? -27.889 -0.074 35.696 1.00 96.19 94 LEU A C 1
ATOM 725 O O . LEU A 1 94 ? -28.811 0.202 36.461 1.00 96.19 94 LEU A O 1
ATOM 729 N N . ILE A 1 95 ? -26.812 -0.759 36.092 1.00 95.06 95 ILE A N 1
ATOM 730 C CA . ILE A 1 95 ? -26.601 -1.193 37.480 1.00 95.06 95 ILE A CA 1
ATOM 731 C C . ILE A 1 95 ? -26.534 0.024 38.407 1.00 95.06 95 ILE A C 1
ATOM 733 O O . ILE A 1 95 ? -27.193 0.037 39.442 1.00 95.06 95 ILE A O 1
ATOM 737 N N . ALA A 1 96 ? -25.798 1.068 38.023 1.00 95.75 96 ALA A N 1
ATOM 738 C CA . ALA A 1 96 ? -25.676 2.300 38.794 1.00 95.75 96 ALA A CA 1
ATOM 739 C C . ALA A 1 96 ? -27.025 3.011 38.976 1.00 95.75 96 ALA A C 1
ATOM 741 O O . ALA A 1 96 ? -27.344 3.462 40.076 1.00 95.75 96 ALA A O 1
ATOM 742 N N . ILE A 1 97 ? -27.851 3.068 37.927 1.00 93.31 97 ILE A N 1
ATOM 743 C CA . ILE A 1 97 ? -29.205 3.633 38.001 1.00 93.31 97 ILE A CA 1
ATOM 744 C C . ILE A 1 97 ? -30.082 2.817 38.958 1.00 93.31 97 ILE A C 1
ATOM 746 O O . ILE A 1 97 ? -30.731 3.399 39.826 1.00 93.31 97 ILE A O 1
ATOM 750 N N . ASN A 1 98 ? -30.071 1.488 38.850 1.00 93.62 98 ASN A N 1
ATOM 751 C CA . ASN A 1 98 ? -30.854 0.621 39.733 1.00 93.62 98 ASN A CA 1
ATOM 752 C C . ASN A 1 98 ? -30.412 0.754 41.199 1.00 93.62 98 ASN A C 1
ATOM 754 O O . ASN A 1 98 ? -31.256 0.868 42.087 1.00 93.62 98 ASN A O 1
ATOM 758 N N . SER A 1 99 ? -29.103 0.825 41.453 1.00 93.69 99 SER A N 1
ATOM 759 C CA . SER A 1 99 ? -28.547 1.050 42.792 1.00 93.69 99 SER A CA 1
ATOM 760 C C . SER A 1 99 ? -28.921 2.422 43.354 1.00 93.69 99 SER A C 1
ATOM 762 O O . SER A 1 99 ? -29.244 2.527 44.534 1.00 93.69 99 SER A O 1
ATOM 764 N N . ALA A 1 100 ? -28.946 3.470 42.524 1.00 92.19 100 ALA A N 1
ATOM 765 C CA . ALA A 1 100 ? -29.386 4.799 42.943 1.00 92.19 100 ALA A CA 1
ATOM 766 C C . ALA A 1 100 ? -30.878 4.825 43.327 1.00 92.19 100 ALA A C 1
ATOM 768 O O . ALA A 1 100 ? -31.246 5.488 44.298 1.00 92.19 100 ALA A O 1
ATOM 769 N N . ILE A 1 101 ? -31.726 4.090 42.595 1.00 90.88 101 ILE A N 1
ATOM 770 C CA . ILE A 1 101 ? -33.157 3.939 42.908 1.00 90.88 101 ILE A CA 1
ATOM 771 C C . ILE A 1 101 ? -33.333 3.218 44.248 1.00 90.88 101 ILE A C 1
ATOM 773 O O . ILE A 1 101 ? -34.067 3.703 45.110 1.00 90.88 101 ILE A O 1
ATOM 777 N N . GLU A 1 102 ? -32.638 2.098 44.458 1.00 93.44 102 GLU A N 1
ATOM 778 C CA . GLU A 1 102 ? -32.762 1.342 45.708 1.00 93.44 102 GLU A CA 1
ATOM 779 C C . GLU A 1 102 ? -32.192 2.132 46.896 1.00 93.44 102 GLU A C 1
ATOM 781 O O . GLU A 1 102 ? -32.813 2.182 47.953 1.00 93.44 102 GLU A O 1
ATOM 786 N N . ALA A 1 103 ? -31.088 2.862 46.708 1.00 92.88 103 ALA A N 1
ATOM 787 C CA . ALA A 1 103 ? -30.539 3.770 47.715 1.00 92.88 103 ALA A CA 1
ATOM 788 C C . ALA A 1 103 ? -31.538 4.866 48.132 1.00 92.88 103 ALA A C 1
ATOM 790 O O . ALA A 1 103 ? -31.620 5.201 49.312 1.00 92.88 103 ALA A O 1
ATOM 791 N N . ALA A 1 104 ? -32.326 5.402 47.193 1.00 89.94 104 ALA A N 1
ATOM 792 C CA . ALA A 1 104 ? -33.392 6.353 47.508 1.00 89.94 104 ALA A CA 1
ATOM 793 C C . ALA A 1 104 ? -34.555 5.697 48.276 1.00 89.94 104 ALA A C 1
ATOM 795 O O . ALA A 1 104 ? -35.179 6.339 49.120 1.00 89.94 104 ALA A O 1
ATOM 796 N N . ARG A 1 105 ? -34.827 4.412 48.020 1.00 91.31 105 ARG A N 1
ATOM 797 C CA . ARG A 1 105 ? -35.910 3.648 48.653 1.00 91.31 105 ARG A CA 1
ATOM 798 C C . ARG A 1 105 ? -35.659 3.352 50.133 1.00 91.31 105 ARG A C 1
ATOM 800 O O . ARG A 1 105 ? -36.600 3.406 50.918 1.00 91.31 105 ARG A O 1
ATOM 807 N N . VAL A 1 106 ? -34.413 3.070 50.524 1.00 91.69 106 VAL A N 1
ATOM 808 C CA . VAL A 1 106 ? -34.024 2.842 51.935 1.00 91.69 106 VAL A CA 1
ATOM 809 C C . VAL A 1 106 ? -33.858 4.138 52.749 1.00 91.69 106 VAL A C 1
ATOM 811 O O . VAL A 1 106 ? -33.558 4.079 53.942 1.00 91.69 106 VAL A O 1
ATOM 814 N N . GLY A 1 107 ? -34.075 5.311 52.139 1.00 86.94 107 GLY A N 1
ATOM 815 C CA . GLY A 1 107 ? -34.055 6.605 52.825 1.00 86.94 107 GLY A CA 1
ATOM 816 C C . GLY A 1 107 ? -32.669 6.978 53.362 1.00 86.94 107 GLY A C 1
ATOM 817 O O . GLY A 1 107 ? -31.666 6.871 52.655 1.00 86.94 107 GLY A O 1
ATOM 818 N N . ASP A 1 108 ? -32.596 7.419 54.622 1.00 88.19 108 ASP A N 1
ATOM 819 C CA . ASP A 1 108 ? -31.355 7.934 55.222 1.00 88.19 108 ASP A CA 1
ATOM 820 C C . ASP A 1 108 ? -30.216 6.904 55.271 1.00 88.19 108 ASP A C 1
ATOM 822 O O . ASP A 1 108 ? -29.050 7.270 55.105 1.00 88.19 108 ASP A O 1
ATOM 826 N N . ALA A 1 109 ? -30.534 5.612 55.405 1.00 86.38 109 ALA A N 1
ATOM 827 C CA . ALA A 1 109 ? -29.540 4.536 55.392 1.00 86.38 109 ALA A CA 1
ATOM 828 C C . ALA A 1 109 ? -28.855 4.365 54.018 1.00 86.38 109 ALA A C 1
ATOM 830 O O . ALA A 1 109 ? -27.736 3.860 53.939 1.00 86.38 109 ALA A O 1
ATOM 831 N N . GLY A 1 110 ? -29.498 4.808 52.931 1.00 89.69 110 GLY A N 1
ATOM 832 C CA . GLY A 1 110 ? -29.003 4.684 51.559 1.00 89.69 110 GLY A CA 1
ATOM 833 C C . GLY A 1 110 ? -28.165 5.867 51.064 1.00 89.69 110 GLY A C 1
ATOM 834 O O . GLY A 1 110 ? -27.621 5.805 49.960 1.00 89.69 110 GLY A O 1
ATOM 835 N N . ARG A 1 111 ? -28.002 6.943 51.849 1.00 88.38 111 ARG A N 1
ATOM 836 C CA . ARG A 1 111 ? -27.306 8.171 51.406 1.00 88.38 111 ARG A CA 1
ATOM 837 C C . ARG A 1 111 ? -25.889 7.921 50.881 1.00 88.38 111 ARG A C 1
ATOM 839 O O . ARG A 1 111 ? -25.542 8.445 49.826 1.00 88.38 111 ARG A O 1
ATOM 846 N N . GLY A 1 112 ? -25.096 7.093 51.566 1.00 89.88 112 GLY A N 1
ATOM 847 C CA . GLY A 1 112 ? -23.741 6.738 51.119 1.00 89.88 112 GLY A CA 1
ATOM 848 C C . GLY A 1 112 ? -23.733 5.949 49.804 1.00 89.88 112 GLY A C 1
ATOM 849 O O . GLY A 1 112 ? -22.964 6.257 48.895 1.00 89.88 112 GLY A O 1
ATOM 850 N N . PHE A 1 113 ? -24.653 4.991 49.657 1.00 90.69 113 PHE A N 1
ATOM 851 C CA . PHE A 1 113 ? -24.811 4.205 48.429 1.00 90.69 113 PHE A CA 1
ATOM 852 C C . PHE A 1 113 ? -25.295 5.044 47.241 1.00 90.69 113 PHE A C 1
ATOM 854 O O . PHE A 1 113 ? -24.897 4.780 46.106 1.00 90.69 113 PHE A O 1
ATOM 861 N N . SER A 1 114 ? -26.103 6.078 47.484 1.00 92.50 114 SER A N 1
ATOM 862 C CA . SER A 1 114 ? -26.558 7.010 46.446 1.00 92.50 114 SER A CA 1
ATOM 863 C C . SER A 1 114 ? -25.392 7.794 45.831 1.00 92.50 114 SER A C 1
ATOM 865 O O . SER A 1 114 ? -25.302 7.905 44.607 1.00 92.50 114 SER A O 1
ATOM 867 N N . VAL A 1 115 ? -24.443 8.257 46.659 1.00 93.06 115 VAL A N 1
ATOM 868 C CA . VAL A 1 115 ? -23.232 8.956 46.188 1.00 93.06 115 VAL A CA 1
ATOM 869 C C . VAL A 1 115 ? -22.362 8.031 45.337 1.00 93.06 115 VAL A C 1
ATOM 871 O O . VAL A 1 115 ? -21.981 8.402 44.231 1.00 93.06 115 VAL A O 1
ATOM 874 N N . ILE A 1 116 ? -22.118 6.801 45.802 1.00 94.25 116 ILE A N 1
ATOM 875 C CA . ILE A 1 116 ? -21.340 5.805 45.046 1.00 94.25 116 ILE A CA 1
ATOM 876 C C . ILE A 1 116 ? -22.022 5.491 43.709 1.00 94.25 116 ILE A C 1
ATOM 878 O O . ILE A 1 116 ? -21.372 5.465 42.669 1.00 94.25 116 ILE A O 1
ATOM 882 N N . SER A 1 117 ? -23.343 5.304 43.711 1.00 96.19 117 SER A N 1
ATOM 883 C CA . SER A 1 117 ? -24.104 5.003 42.493 1.00 96.19 117 SER A CA 1
ATOM 884 C C . SER A 1 117 ? -24.025 6.139 41.468 1.00 96.19 117 SER A C 1
ATOM 886 O O . SER A 1 117 ? -23.904 5.881 40.272 1.00 96.19 117 SER A O 1
ATOM 888 N N . LYS A 1 118 ? -24.040 7.400 41.920 1.00 94.81 118 LYS A N 1
ATOM 889 C CA . LYS A 1 118 ? -23.835 8.570 41.053 1.00 94.81 118 LYS A CA 1
ATOM 890 C C . LYS A 1 118 ? -22.446 8.553 40.408 1.00 94.81 118 LYS A C 1
ATOM 892 O O . LYS A 1 118 ? -22.342 8.776 39.206 1.00 94.81 118 LYS A O 1
ATOM 897 N N . GLU A 1 119 ? -21.411 8.247 41.185 1.00 96.50 119 GLU A N 1
ATOM 898 C CA . GLU A 1 119 ? -20.033 8.202 40.690 1.00 96.50 119 GLU A CA 1
ATOM 899 C C . GLU A 1 119 ? -19.827 7.075 39.668 1.00 96.50 119 GLU A C 1
ATOM 901 O O . GLU A 1 119 ? -19.278 7.297 38.592 1.00 96.50 119 GLU A O 1
ATOM 906 N N . VAL A 1 120 ? -20.364 5.879 39.941 1.00 97.00 120 VAL A N 1
ATOM 907 C CA . VAL A 1 120 ? -20.310 4.741 39.005 1.00 97.00 120 VAL A CA 1
ATOM 908 C C . VAL A 1 120 ? -21.051 5.053 37.701 1.00 97.00 120 VAL A C 1
ATOM 910 O O . VAL A 1 120 ? -20.589 4.670 36.622 1.00 97.00 120 VAL A O 1
ATOM 913 N N . LYS A 1 121 ? -22.181 5.768 37.775 1.00 96.19 121 LYS A N 1
ATOM 914 C CA . LYS A 1 121 ? -22.897 6.249 36.589 1.00 96.19 121 LYS A CA 1
ATOM 915 C C . LYS A 1 121 ? -22.015 7.183 35.755 1.00 96.19 121 LYS A C 1
ATOM 917 O O . LYS A 1 121 ? -21.853 6.930 34.563 1.00 96.19 121 LYS A O 1
ATOM 922 N N . ASN A 1 122 ? -21.441 8.215 36.373 1.00 96.88 122 ASN A N 1
ATOM 923 C CA . ASN A 1 122 ? -20.591 9.182 35.674 1.00 96.88 122 ASN A CA 1
ATOM 924 C C . ASN A 1 122 ? -19.402 8.476 35.000 1.00 96.88 122 ASN A C 1
ATOM 926 O O . ASN A 1 122 ? -19.182 8.642 33.803 1.00 96.88 122 ASN A O 1
ATOM 930 N N . LEU A 1 123 ? -18.721 7.581 35.725 1.00 96.94 123 LEU A N 1
ATOM 931 C CA . LEU A 1 123 ? -17.604 6.803 35.187 1.00 96.94 123 LEU A CA 1
ATOM 932 C C . LEU A 1 123 ? -18.021 5.938 33.986 1.00 96.94 123 LEU A C 1
ATOM 934 O O . LEU A 1 123 ? -17.287 5.817 33.006 1.00 96.94 123 LEU A O 1
ATOM 938 N N . SER A 1 124 ? -19.216 5.345 34.031 1.00 97.56 124 SER A N 1
ATOM 939 C CA . SER A 1 124 ? -19.749 4.549 32.919 1.00 97.56 124 SER A CA 1
ATOM 940 C C . SER A 1 124 ? -20.033 5.404 31.677 1.00 97.56 124 SER A C 1
ATOM 942 O O . SER A 1 124 ? -19.791 4.964 30.549 1.00 97.56 124 SER A O 1
ATOM 944 N N . GLU A 1 125 ? -20.530 6.628 31.863 1.00 96.75 125 GLU A N 1
ATOM 945 C CA . GLU A 1 125 ? -20.742 7.597 30.782 1.00 96.75 125 GLU A CA 1
ATOM 946 C C . GLU A 1 125 ? -19.402 8.049 30.166 1.00 96.75 125 GLU A C 1
ATOM 948 O O . GLU A 1 125 ? -19.268 8.049 28.936 1.00 96.75 125 GLU A O 1
ATOM 953 N N . ASP A 1 126 ? -18.380 8.300 30.988 1.00 97.56 126 ASP A N 1
ATOM 954 C CA . ASP A 1 126 ? -17.030 8.674 30.542 1.00 97.56 126 ASP A CA 1
ATOM 955 C C . ASP A 1 126 ? -16.337 7.557 29.747 1.00 97.56 126 ASP A C 1
ATOM 957 O O . ASP A 1 126 ? -15.730 7.803 28.695 1.00 97.56 126 ASP A O 1
ATOM 961 N N . VAL A 1 127 ? -16.470 6.301 30.191 1.00 97.25 127 VAL A N 1
ATOM 962 C CA . VAL A 1 127 ? -15.960 5.129 29.457 1.00 97.25 127 VAL A CA 1
ATOM 963 C C . VAL A 1 127 ? -16.639 5.016 28.093 1.00 97.25 127 VAL A C 1
ATOM 965 O O . VAL A 1 127 ? -15.975 4.743 27.087 1.00 97.25 127 VAL A O 1
ATOM 968 N N . LYS A 1 128 ? -17.952 5.260 28.018 1.00 95.62 128 LYS A N 1
ATOM 969 C CA . LYS A 1 128 ? -18.704 5.225 26.757 1.00 95.62 128 LYS A CA 1
ATOM 970 C C . LYS A 1 128 ? -18.257 6.328 25.800 1.00 95.62 128 LYS A C 1
ATOM 972 O O . LYS A 1 128 ? -18.072 6.051 24.612 1.00 95.62 128 LYS A O 1
ATOM 977 N N . HIS A 1 129 ? -18.056 7.545 26.303 1.00 96.44 129 HIS A N 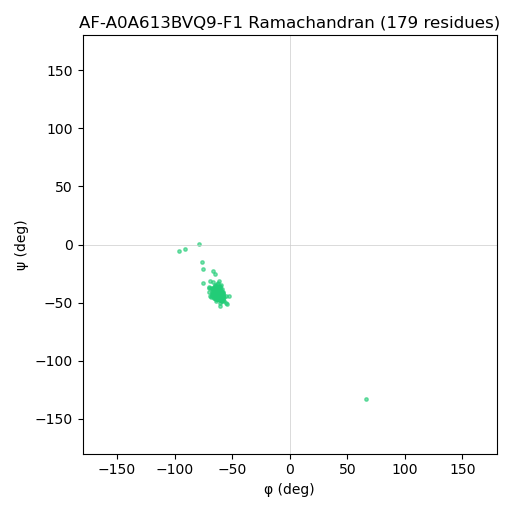1
ATOM 978 C CA . HIS A 1 129 ? -17.533 8.657 25.513 1.00 96.44 129 HIS A CA 1
ATOM 979 C C . HIS A 1 129 ? -16.134 8.336 24.970 1.00 96.44 129 HIS A C 1
ATOM 981 O O . HIS A 1 129 ? -15.906 8.398 23.762 1.00 96.44 129 HIS A O 1
ATOM 987 N N . SER A 1 130 ? -15.225 7.892 25.839 1.00 96.88 130 SER A N 1
ATOM 988 C CA . SER A 1 130 ? -13.852 7.527 25.467 1.00 96.88 130 SER A CA 1
ATOM 989 C C . SER A 1 130 ? -13.820 6.414 24.420 1.00 96.88 130 SER A C 1
ATOM 991 O O . SER A 1 130 ? -13.150 6.537 23.396 1.00 96.88 130 SER A O 1
ATOM 993 N N . SER A 1 131 ? -14.626 5.367 24.608 1.00 96.56 131 SER A N 1
ATOM 994 C CA . SER A 1 131 ? -14.750 4.261 23.650 1.00 96.56 131 SER A CA 1
ATOM 995 C C . SER A 1 131 ? -15.233 4.732 22.278 1.00 96.56 131 SER A C 1
ATOM 997 O O . SER A 1 131 ? -14.814 4.204 21.249 1.00 96.56 131 SER A O 1
ATOM 999 N N . LYS A 1 132 ? -16.113 5.740 22.234 1.00 95.62 132 LYS A N 1
ATOM 1000 C CA . LYS A 1 132 ? -16.584 6.321 20.975 1.00 95.62 132 LYS A CA 1
ATOM 1001 C C . LYS A 1 132 ? -15.492 7.126 20.271 1.00 95.62 132 LYS A C 1
ATOM 1003 O O . LYS A 1 132 ? -15.343 6.974 19.063 1.00 95.62 132 LYS A O 1
ATOM 1008 N N . SER A 1 133 ? -14.693 7.896 21.007 1.00 96.56 133 SER A N 1
ATOM 1009 C CA . SER A 1 133 ? -13.528 8.595 20.447 1.00 96.56 133 SER A CA 1
ATOM 1010 C C . SER A 1 133 ? -12.515 7.625 19.835 1.00 96.56 133 SER A C 1
ATOM 1012 O O . SER A 1 133 ? -12.047 7.855 18.720 1.00 96.56 133 SER A O 1
ATOM 1014 N N . VAL A 1 134 ? -12.230 6.506 20.514 1.00 96.00 134 VAL A N 1
ATOM 1015 C CA . VAL A 1 134 ? -11.349 5.459 19.969 1.00 96.00 134 VAL A CA 1
ATOM 1016 C C . VAL A 1 134 ? -11.950 4.856 18.697 1.00 96.00 134 VAL A C 1
ATOM 1018 O O . VAL A 1 134 ? -11.240 4.727 17.707 1.00 96.00 134 VAL A O 1
ATOM 1021 N N . SER A 1 135 ? -13.257 4.566 18.672 1.00 95.69 135 SER A N 1
ATOM 1022 C CA . SER A 1 135 ? -13.934 4.041 17.473 1.00 95.69 135 SER A CA 1
ATOM 1023 C C . SER A 1 135 ? -13.789 4.970 16.264 1.00 95.69 135 SER A C 1
ATOM 1025 O O . SER A 1 135 ? -13.489 4.500 15.166 1.00 95.69 135 SER A O 1
ATOM 1027 N N . THR A 1 136 ? -13.942 6.283 16.463 1.00 96.44 136 THR A N 1
ATOM 1028 C CA . THR A 1 136 ? -13.728 7.280 15.406 1.00 96.44 136 THR A CA 1
ATOM 1029 C C . THR A 1 136 ? -12.294 7.231 14.884 1.00 96.44 136 THR A C 1
ATOM 1031 O O . THR A 1 136 ? -12.089 7.185 13.673 1.00 96.44 136 THR A O 1
ATOM 1034 N N . LEU A 1 137 ? -11.300 7.176 15.776 1.00 96.25 137 LEU A N 1
ATOM 1035 C CA . LEU A 1 137 ? -9.893 7.085 15.380 1.00 96.25 137 LEU A CA 1
ATOM 1036 C C . LEU A 1 137 ? -9.607 5.799 14.592 1.00 96.25 137 LEU A C 1
ATOM 1038 O O . LEU A 1 137 ? -8.967 5.847 13.545 1.00 96.25 137 LEU A O 1
ATOM 1042 N N . THR A 1 138 ? -10.127 4.656 15.045 1.00 96.12 138 THR A N 1
ATOM 1043 C CA . THR A 1 138 ? -10.004 3.375 14.334 1.00 96.12 138 THR A CA 1
ATOM 1044 C C . THR A 1 138 ? -10.646 3.436 12.944 1.00 96.12 138 THR A C 1
ATOM 1046 O O . THR A 1 138 ? -10.099 2.863 12.004 1.00 96.12 138 THR A O 1
ATOM 1049 N N . SER A 1 139 ? -11.763 4.155 12.782 1.00 95.25 139 SER A N 1
ATOM 1050 C CA . SER A 1 139 ? -12.395 4.373 11.472 1.00 95.25 139 SER A CA 1
ATOM 1051 C C . SER A 1 139 ? -11.503 5.182 10.532 1.00 95.25 139 SER A C 1
ATOM 1053 O O . SER A 1 139 ? -11.319 4.787 9.388 1.00 95.25 139 SER A O 1
ATOM 1055 N N . VAL A 1 140 ? -10.891 6.265 11.020 1.00 97.00 140 VAL A N 1
ATOM 1056 C CA . VAL A 1 140 ? -9.959 7.079 10.221 1.00 97.00 140 VAL A CA 1
ATOM 1057 C C . VAL A 1 140 ? -8.754 6.252 9.770 1.00 97.00 140 VAL A C 1
ATOM 1059 O O . VAL A 1 140 ? -8.343 6.333 8.615 1.00 97.00 140 VAL A O 1
ATOM 1062 N N . ILE A 1 141 ? -8.195 5.425 10.660 1.00 96.62 141 ILE A N 1
ATOM 1063 C CA . ILE A 1 141 ? -7.075 4.545 10.301 1.00 96.62 141 ILE A CA 1
ATOM 1064 C C . ILE A 1 141 ? -7.519 3.536 9.236 1.00 96.62 141 ILE A C 1
ATOM 1066 O O . ILE A 1 141 ? -6.791 3.330 8.273 1.00 96.62 141 ILE A O 1
ATOM 1070 N N . LYS A 1 142 ? -8.720 2.960 9.361 1.00 95.00 142 LYS A N 1
ATOM 1071 C CA . LYS A 1 142 ? -9.267 2.025 8.368 1.00 95.00 142 LYS A CA 1
ATOM 1072 C C . LYS A 1 142 ? -9.391 2.660 6.981 1.00 95.00 142 LYS A C 1
ATOM 1074 O O . LYS A 1 142 ? -8.988 2.039 6.001 1.00 95.00 142 LYS A O 1
ATOM 1079 N N . ASP A 1 143 ? -9.906 3.883 6.905 1.00 96.19 143 ASP A N 1
ATOM 1080 C CA . ASP A 1 143 ? -10.041 4.602 5.635 1.00 96.19 143 ASP A CA 1
ATOM 1081 C C . ASP A 1 143 ? -8.667 4.900 5.018 1.00 96.19 143 ASP A C 1
ATOM 1083 O O . ASP A 1 143 ? -8.466 4.718 3.818 1.00 96.19 143 ASP A O 1
ATOM 1087 N N . ASN A 1 144 ? -7.685 5.287 5.836 1.00 96.19 144 ASN A N 1
ATOM 1088 C CA . ASN A 1 144 ? -6.312 5.489 5.372 1.00 96.19 144 ASN A CA 1
ATOM 1089 C C . ASN A 1 144 ? -5.682 4.188 4.855 1.00 96.19 144 ASN A C 1
ATOM 1091 O O . ASN A 1 144 ? -5.063 4.203 3.795 1.00 96.19 144 ASN A O 1
ATOM 1095 N N . THR A 1 145 ? -5.874 3.065 5.551 1.00 95.38 145 THR A N 1
ATOM 1096 C CA . THR A 1 145 ? -5.418 1.741 5.098 1.00 95.38 145 THR A CA 1
ATOM 1097 C C . THR A 1 145 ? -6.025 1.384 3.742 1.00 95.38 145 THR A C 1
ATOM 1099 O O . THR A 1 145 ? -5.300 0.958 2.848 1.00 95.38 145 THR A O 1
ATOM 1102 N N . ALA A 1 146 ? -7.328 1.617 3.552 1.00 94.38 146 ALA A N 1
ATOM 1103 C CA . ALA A 1 146 ? -8.002 1.350 2.281 1.00 94.38 146 ALA A CA 1
ATOM 1104 C C . ALA A 1 146 ? -7.425 2.189 1.128 1.00 94.38 146 ALA A C 1
ATOM 1106 O O . ALA A 1 146 ? -7.195 1.666 0.041 1.00 94.38 146 ALA A O 1
ATOM 1107 N N . ARG A 1 147 ? -7.120 3.468 1.378 1.00 96.25 147 ARG A N 1
ATOM 1108 C CA . ARG A 1 147 ? -6.476 4.345 0.387 1.00 96.25 147 ARG A CA 1
ATOM 1109 C C . ARG A 1 147 ? -5.071 3.880 0.017 1.00 96.25 147 ARG A C 1
ATOM 1111 O O . ARG A 1 147 ? -4.683 3.992 -1.139 1.00 96.25 147 ARG A O 1
ATOM 1118 N N . VAL A 1 148 ? -4.298 3.374 0.979 1.00 96.12 148 VAL A N 1
ATOM 1119 C CA . VAL A 1 148 ? -2.969 2.810 0.696 1.00 96.12 148 VAL A CA 1
ATOM 1120 C C . VAL A 1 148 ? -3.097 1.550 -0.160 1.00 96.12 148 VAL A C 1
ATOM 1122 O O . VAL A 1 148 ? -2.374 1.428 -1.143 1.00 96.12 148 VAL A O 1
ATOM 1125 N N . SER A 1 149 ? -4.041 0.657 0.152 1.00 94.31 149 SER A N 1
ATOM 1126 C CA . SER A 1 149 ? -4.316 -0.523 -0.680 1.00 94.31 149 SER A CA 1
ATOM 1127 C C . SER A 1 149 ? -4.691 -0.151 -2.116 1.00 94.31 149 SER A C 1
ATOM 1129 O O . SER A 1 149 ? -4.131 -0.715 -3.046 1.00 94.31 149 SER A O 1
ATOM 1131 N N . GLU A 1 150 ? -5.543 0.857 -2.315 1.00 94.94 150 GLU A N 1
ATOM 1132 C CA . GLU A 1 150 ? -5.900 1.342 -3.656 1.00 94.94 150 GLU A CA 1
ATOM 1133 C C . GLU A 1 150 ? -4.684 1.875 -4.434 1.00 94.94 150 GLU A C 1
ATOM 1135 O O . GLU A 1 150 ? -4.555 1.654 -5.639 1.00 94.94 150 GLU A O 1
ATOM 1140 N N . VAL A 1 151 ? -3.761 2.574 -3.765 1.00 94.81 151 VAL A N 1
ATOM 1141 C CA . VAL A 1 151 ? -2.519 3.039 -4.402 1.00 94.81 151 VAL A CA 1
ATOM 1142 C C . VAL A 1 151 ? -1.648 1.859 -4.835 1.00 94.81 151 VAL A C 1
ATOM 1144 O O . VAL A 1 151 ? -1.112 1.894 -5.940 1.00 94.81 151 VAL A O 1
ATOM 1147 N N . LEU A 1 152 ? -1.533 0.817 -4.008 1.00 93.81 152 LEU A N 1
ATOM 1148 C CA . LEU A 1 152 ? -0.760 -0.387 -4.334 1.00 93.81 152 LEU A CA 1
ATOM 1149 C C . LEU A 1 152 ? -1.364 -1.145 -5.522 1.00 93.81 152 LEU A C 1
ATOM 1151 O O . LEU A 1 152 ? -0.637 -1.522 -6.440 1.00 93.81 152 LEU A O 1
ATOM 1155 N N . ASP A 1 153 ? -2.690 -1.291 -5.558 1.00 90.94 153 ASP A N 1
ATOM 1156 C CA . ASP A 1 153 ? -3.394 -1.939 -6.671 1.00 90.94 153 ASP A CA 1
ATOM 1157 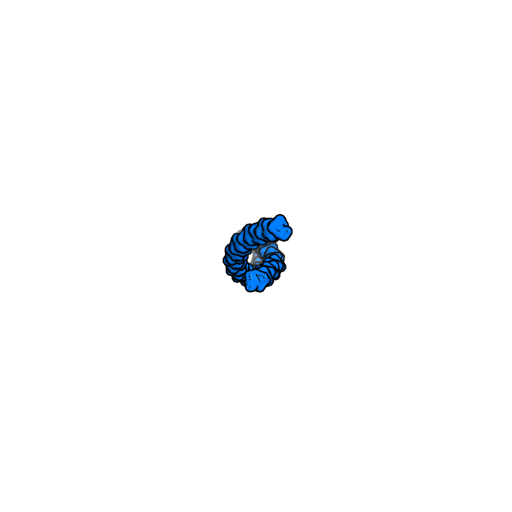C C . ASP A 1 153 ? -3.160 -1.192 -7.995 1.00 90.94 153 ASP A C 1
ATOM 1159 O O . ASP A 1 153 ? -2.949 -1.804 -9.043 1.00 90.94 153 ASP A O 1
ATOM 1163 N N . ASN A 1 154 ? -3.116 0.143 -7.948 1.00 93.12 154 ASN A N 1
ATOM 1164 C CA . ASN A 1 154 ? -2.809 0.980 -9.109 1.00 93.12 154 ASN A CA 1
ATOM 1165 C C . ASN A 1 154 ? -1.318 0.981 -9.496 1.00 93.12 154 ASN A C 1
ATOM 1167 O O . ASN A 1 154 ? -0.987 1.307 -10.637 1.00 93.12 154 ASN A O 1
ATOM 1171 N N . GLN A 1 155 ? -0.406 0.627 -8.586 1.00 92.38 155 GLN A N 1
ATOM 1172 C CA . GLN A 1 155 ? 1.028 0.526 -8.883 1.00 92.38 155 GLN A CA 1
ATOM 1173 C C . GLN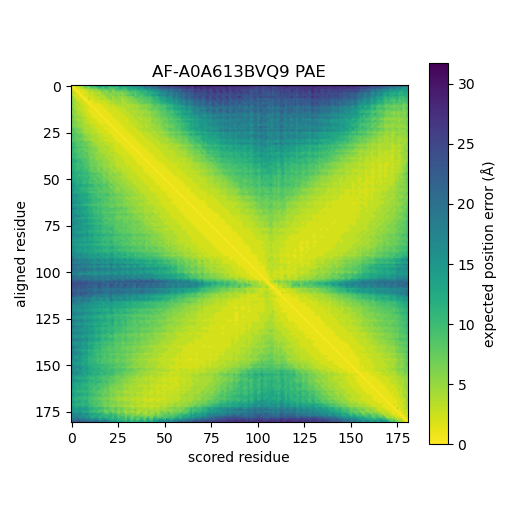 A 1 155 ? 1.376 -0.731 -9.684 1.00 92.38 155 GLN A C 1
ATOM 1175 O O . GLN A 1 155 ? 2.267 -0.675 -10.533 1.00 92.38 155 GLN A O 1
ATOM 1180 N N . GLN A 1 156 ? 0.662 -1.839 -9.480 1.00 88.50 156 GLN A N 1
ATOM 1181 C CA . GLN A 1 156 ? 0.924 -3.097 -10.183 1.00 88.50 156 GLN A CA 1
ATOM 1182 C C . GLN A 1 156 ? 0.923 -2.977 -11.725 1.00 88.50 156 GLN A C 1
ATOM 1184 O O . GLN A 1 156 ? 1.919 -3.357 -12.342 1.00 88.50 156 GLN A O 1
ATOM 1189 N N . PRO A 1 157 ? -0.096 -2.388 -12.387 1.00 92.94 157 PRO A N 1
ATOM 1190 C CA . PRO A 1 157 ? -0.077 -2.246 -13.846 1.00 92.94 157 PRO A CA 1
ATOM 1191 C C . PRO A 1 157 ? 1.038 -1.317 -14.346 1.00 92.94 157 PRO A C 1
ATOM 1193 O O . PRO A 1 157 ? 1.496 -1.444 -15.483 1.00 92.94 157 PRO A O 1
ATOM 1196 N N . VAL A 1 158 ? 1.498 -0.372 -13.519 1.00 92.94 158 VAL A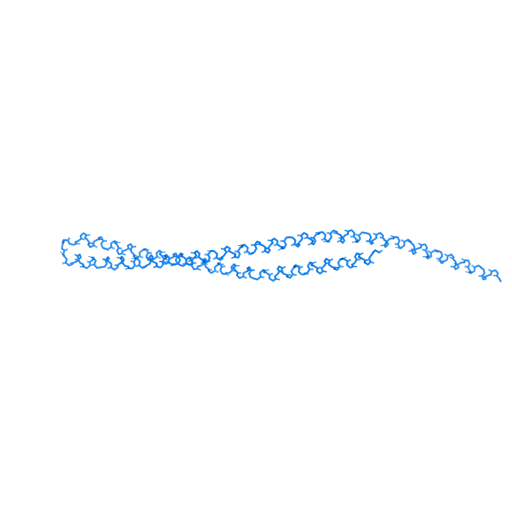 N 1
ATOM 1197 C CA . VAL A 1 158 ? 2.637 0.492 -13.860 1.00 92.94 158 VAL A CA 1
ATOM 1198 C C . VAL A 1 158 ? 3.924 -0.332 -13.895 1.00 92.94 158 VAL A C 1
ATOM 1200 O O . VAL A 1 158 ? 4.684 -0.224 -14.854 1.00 92.94 158 VAL A O 1
ATOM 1203 N N . ILE A 1 159 ? 4.141 -1.195 -12.902 1.00 92.12 159 ILE A N 1
ATOM 1204 C CA . ILE A 1 159 ? 5.286 -2.117 -12.837 1.00 92.12 159 ILE A CA 1
ATOM 1205 C C . ILE A 1 159 ? 5.314 -3.048 -14.059 1.00 92.12 159 ILE A C 1
ATOM 1207 O O . ILE A 1 159 ? 6.359 -3.193 -14.705 1.00 92.12 159 ILE A O 1
ATOM 1211 N N . ASP A 1 160 ? 4.166 -3.614 -14.429 1.00 90.69 160 ASP A N 1
ATOM 1212 C CA . ASP A 1 160 ? 4.044 -4.520 -15.577 1.00 90.69 160 ASP A CA 1
ATOM 1213 C C . ASP A 1 160 ? 4.346 -3.803 -16.907 1.00 90.69 160 ASP A C 1
ATOM 1215 O O . ASP A 1 160 ? 5.079 -4.317 -17.763 1.00 90.69 160 ASP A O 1
ATOM 1219 N N . ASN A 1 161 ? 3.844 -2.573 -17.064 1.00 93.69 161 ASN A N 1
ATOM 1220 C CA . ASN A 1 161 ? 4.113 -1.744 -18.240 1.00 93.69 161 ASN A CA 1
ATOM 1221 C C . ASN A 1 161 ? 5.596 -1.384 -18.363 1.00 93.69 161 ASN A C 1
ATOM 1223 O O . ASN A 1 161 ? 6.156 -1.462 -19.458 1.00 93.69 161 ASN A O 1
ATOM 1227 N N . ILE A 1 162 ? 6.255 -1.005 -17.263 1.00 92.94 162 ILE A N 1
ATOM 1228 C CA . ILE A 1 162 ? 7.678 -0.653 -17.320 1.00 92.94 162 ILE A CA 1
ATOM 1229 C C . ILE A 1 162 ? 8.515 -1.891 -17.668 1.00 92.94 162 ILE A C 1
ATOM 1231 O O . ILE A 1 162 ? 9.382 -1.806 -18.537 1.00 92.94 162 ILE A O 1
ATOM 1235 N N . THR A 1 163 ? 8.216 -3.049 -17.073 1.00 91.44 163 THR A N 1
ATOM 1236 C CA . THR A 1 163 ? 8.888 -4.318 -17.401 1.00 91.44 163 THR A CA 1
ATOM 1237 C C . THR A 1 163 ? 8.755 -4.657 -18.889 1.00 91.44 163 THR A C 1
ATOM 1239 O O . THR A 1 163 ? 9.743 -4.987 -19.548 1.00 91.44 163 THR A O 1
ATOM 1242 N N . THR A 1 164 ? 7.552 -4.511 -19.450 1.00 92.94 164 THR A N 1
ATOM 1243 C CA . THR A 1 164 ? 7.289 -4.751 -20.878 1.00 92.94 164 THR A CA 1
ATOM 1244 C C . THR A 1 164 ? 8.090 -3.803 -21.771 1.00 92.94 164 THR A C 1
ATOM 1246 O O . THR A 1 164 ? 8.749 -4.250 -22.710 1.00 92.94 164 THR A O 1
ATOM 1249 N N . ASN A 1 165 ? 8.093 -2.506 -21.452 1.00 93.69 165 ASN A N 1
ATOM 1250 C CA . ASN A 1 165 ? 8.832 -1.500 -22.216 1.00 93.69 165 ASN A CA 1
ATOM 1251 C C . ASN A 1 165 ? 10.341 -1.760 -22.194 1.00 93.69 165 ASN A C 1
ATOM 1253 O O . ASN A 1 165 ? 10.999 -1.658 -23.227 1.00 93.69 165 ASN A O 1
ATOM 1257 N N . ILE A 1 166 ? 10.904 -2.130 -21.040 1.00 92.50 166 ILE A N 1
ATOM 1258 C CA . ILE A 1 166 ? 12.333 -2.443 -20.947 1.00 92.50 166 ILE A CA 1
ATOM 1259 C C . ILE A 1 166 ? 12.679 -3.650 -21.818 1.00 92.50 166 ILE A C 1
ATOM 1261 O O . ILE A 1 166 ? 13.653 -3.589 -22.568 1.00 92.50 166 ILE A O 1
ATOM 1265 N N . ASN A 1 167 ? 11.871 -4.710 -21.779 1.00 89.88 167 ASN A N 1
ATOM 1266 C CA . ASN A 1 167 ? 12.101 -5.894 -22.605 1.00 89.88 167 ASN A CA 1
ATOM 1267 C C . ASN A 1 167 ? 12.100 -5.556 -24.107 1.00 89.88 167 ASN A C 1
ATOM 1269 O O . ASN A 1 167 ? 13.001 -5.987 -24.826 1.00 89.88 167 ASN A O 1
ATOM 1273 N N . GLN A 1 168 ? 11.169 -4.711 -24.565 1.00 92.12 168 GLN A N 1
ATOM 1274 C CA . GLN A 1 168 ? 11.128 -4.237 -25.956 1.00 92.12 168 GLN A CA 1
ATOM 1275 C C . GLN A 1 168 ? 12.371 -3.423 -26.344 1.00 92.12 168 GLN A C 1
ATOM 1277 O O . GLN A 1 168 ? 12.889 -3.558 -27.457 1.00 92.12 168 GLN A O 1
ATOM 1282 N N . ILE A 1 169 ? 12.877 -2.580 -25.439 1.00 91.44 169 ILE A N 1
ATOM 1283 C CA . ILE A 1 169 ? 14.095 -1.795 -25.684 1.00 91.44 169 ILE A CA 1
ATOM 1284 C C . ILE A 1 169 ? 15.315 -2.720 -25.764 1.00 91.44 169 ILE A C 1
ATOM 1286 O O . ILE A 1 169 ? 16.132 -2.579 -26.674 1.00 91.44 169 ILE A O 1
ATOM 1290 N N . VAL A 1 170 ? 15.440 -3.687 -24.851 1.00 90.31 170 VAL A N 1
ATOM 1291 C CA . VAL A 1 170 ? 16.554 -4.651 -24.839 1.00 90.31 170 VAL A CA 1
ATOM 1292 C C . VAL A 1 170 ? 16.584 -5.488 -26.122 1.00 90.31 170 VAL A C 1
ATOM 1294 O O . VAL A 1 170 ? 17.666 -5.708 -26.681 1.00 90.31 170 VAL A O 1
ATOM 1297 N N . GLU A 1 171 ? 15.417 -5.917 -26.608 1.00 90.00 171 GLU A N 1
ATOM 1298 C CA . GLU A 1 171 ? 15.262 -6.618 -27.886 1.00 90.00 171 GLU A CA 1
ATOM 1299 C C . GLU A 1 171 ? 15.671 -5.725 -29.065 1.00 90.00 171 GLU A C 1
ATOM 1301 O O . GLU A 1 171 ? 16.488 -6.125 -29.896 1.00 90.00 171 GLU A O 1
ATOM 1306 N N . SER A 1 172 ? 15.192 -4.477 -29.088 1.00 89.88 172 SER A N 1
ATOM 1307 C CA . SER A 1 172 ? 15.521 -3.503 -30.136 1.00 89.88 172 SER A CA 1
ATOM 1308 C C . SER A 1 172 ? 17.024 -3.227 -30.220 1.00 89.88 172 SER A C 1
ATOM 1310 O O . SER A 1 172 ? 17.589 -3.226 -31.314 1.00 89.88 172 SER A O 1
ATOM 1312 N N . ILE A 1 173 ? 17.699 -3.056 -29.076 1.00 89.88 173 ILE A N 1
ATOM 1313 C CA . ILE A 1 173 ? 19.159 -2.885 -29.028 1.00 89.88 173 ILE A CA 1
ATOM 1314 C C . ILE A 1 173 ? 19.873 -4.141 -29.549 1.00 89.88 173 ILE A C 1
ATOM 1316 O O . ILE A 1 173 ? 20.882 -4.030 -30.241 1.00 89.88 173 ILE A O 1
ATOM 1320 N N . GLY A 1 174 ? 19.341 -5.335 -29.270 1.00 86.50 174 GLY A N 1
ATOM 1321 C CA . GLY A 1 174 ? 19.890 -6.583 -29.804 1.00 86.50 174 GLY A CA 1
ATOM 1322 C C . GLY A 1 174 ? 19.874 -6.657 -31.317 1.00 86.50 174 GLY A C 1
ATOM 1323 O O . GLY A 1 174 ? 20.901 -6.949 -31.918 1.00 86.50 174 GLY A O 1
ATOM 1324 N N . ILE A 1 175 ? 18.750 -6.291 -31.928 1.00 86.62 175 ILE A N 1
ATOM 1325 C CA . ILE A 1 175 ? 18.616 -6.255 -33.387 1.00 86.62 175 ILE A CA 1
ATOM 1326 C C . ILE A 1 175 ? 19.605 -5.258 -34.013 1.00 86.62 175 ILE A C 1
ATOM 1328 O O . ILE A 1 175 ? 20.125 -5.511 -35.099 1.00 86.62 175 ILE A O 1
ATOM 1332 N N . VAL A 1 176 ? 19.858 -4.119 -33.358 1.00 85.25 176 VAL A N 1
ATOM 1333 C CA . VAL A 1 176 ? 20.806 -3.103 -33.848 1.00 85.25 176 VAL A CA 1
ATOM 1334 C C . VAL A 1 176 ? 22.248 -3.606 -33.782 1.00 85.25 176 VAL A C 1
ATOM 1336 O O . VAL A 1 176 ? 22.977 -3.444 -34.760 1.00 85.25 176 VAL A O 1
ATOM 1339 N N . ILE A 1 177 ? 22.649 -4.241 -32.679 1.00 81.75 177 ILE A N 1
ATOM 1340 C CA . ILE A 1 177 ? 23.998 -4.809 -32.531 1.00 81.75 177 ILE A CA 1
ATOM 1341 C C . ILE A 1 177 ? 24.223 -5.936 -33.550 1.00 81.75 177 ILE A C 1
ATOM 1343 O O . ILE A 1 177 ? 25.226 -5.908 -34.258 1.00 81.75 177 ILE A O 1
ATOM 1347 N N . ASP A 1 178 ? 23.273 -6.865 -33.697 1.00 82.06 178 ASP A N 1
ATOM 1348 C CA . ASP A 1 178 ? 23.396 -7.997 -34.629 1.00 82.06 178 ASP A CA 1
ATOM 1349 C C . ASP A 1 178 ? 23.492 -7.553 -36.096 1.00 82.06 178 ASP A C 1
ATOM 1351 O O . ASP A 1 178 ? 24.188 -8.180 -36.887 1.00 82.06 178 ASP A O 1
ATOM 1355 N N . LYS A 1 179 ? 22.820 -6.457 -36.478 1.00 76.62 179 LYS A N 1
ATOM 1356 C CA . LYS A 1 179 ? 22.928 -5.870 -37.828 1.00 76.62 179 LYS A CA 1
ATOM 1357 C C . LYS A 1 179 ? 24.222 -5.090 -38.067 1.00 76.62 179 LYS A C 1
ATOM 1359 O O . LYS A 1 179 ? 24.494 -4.733 -39.211 1.00 76.62 179 LYS A O 1
ATOM 1364 N N . SER A 1 180 ? 24.954 -4.762 -37.006 1.00 67.38 180 SER A N 1
ATOM 1365 C CA . SER A 1 180 ? 26.182 -3.960 -37.059 1.00 67.38 180 SER A CA 1
ATOM 1366 C C . SER A 1 180 ? 27.459 -4.818 -37.085 1.00 67.38 180 SER A C 1
ATOM 1368 O O . SER A 1 180 ? 28.549 -4.259 -37.215 1.00 67.38 180 SER A O 1
ATOM 1370 N N . LEU A 1 181 ? 27.319 -6.145 -36.950 1.00 59.12 181 LEU A N 1
ATOM 1371 C CA . LEU A 1 181 ? 28.354 -7.179 -37.100 1.00 59.12 181 LEU A CA 1
ATOM 1372 C C . LEU A 1 181 ? 28.396 -7.721 -38.537 1.00 59.12 181 LEU A C 1
ATOM 1374 O O . LEU A 1 181 ? 29.524 -7.992 -39.010 1.00 59.12 181 LEU A O 1
#

pLDDT: mean 92.49, std 5.66, range [59.12, 97.88]

Radius of gyration: 42.29 Å; Cα contacts (8 Å, |Δi|>4): 81; chains: 1; bounding box: 83×21×135 Å

Mean predicted aligned error: 8.0 Å

Secondary structure (DSSP, 8-state):
-HHHHHHHHHHHHHHHHHHHHHHHHHHHHHHHHHHHHHHHHHHHHHHHHHHHHHHHHHHHHHHHHHHHHHHHHHHHHHHHHHHHHHHHHHHHHHHHHHHHHHHHHTGGGGHHHHHHHHHHHHHHHHHHHHHHHHHHHHHHHHHHHHHHHHHHHHHHHHHHHHHHHHHHHHHHHHHHHHHT-

Solvent-accessible surface area (backbone atoms only — not comparable to full-atom values): 9333 Å² total; per-residue (Å²): 112,68,69,61,52,54,52,48,53,55,52,50,52,53,51,51,55,51,50,53,54,50,53,54,50,50,53,54,51,51,53,51,49,53,53,50,48,56,51,50,52,54,49,48,54,54,51,53,53,49,51,54,51,49,51,53,50,51,54,52,47,51,51,52,47,54,53,44,52,53,48,53,54,51,51,53,53,51,52,51,52,40,52,51,52,43,50,50,23,52,50,47,28,51,50,17,50,53,44,30,53,52,15,61,70,59,42,81,82,15,53,69,51,30,54,52,18,52,50,48,28,52,53,19,52,52,51,38,52,50,42,48,56,51,49,54,51,51,49,55,51,50,54,51,46,53,54,52,48,53,52,48,64,62,42,50,64,52,53,54,50,52,54,52,51,50,53,54,50,52,51,53,52,48,58,54,52,65,72,74,110

Nearest PDB structures (foldseek):
  8c5v-assembly1_I  TM=9.233E-01  e=3.534E-06  Escherichia coli
  3ja6-assembly1_I  TM=7.458E-01  e=6.926E-07  Escherichia coli
  6h2e-assembly1_P-2  TM=5.297E-01  e=1.034E-01  Aeromonas hydrophila subsp. hydrophila AL09-71
  6r1j-assembly1_D-2  TM=5.342E-01  e=1.449E-01  Aeromonas hydrophila J-1
  5xg2-assembly1_A  TM=4.991E-01  e=1.814E-01  Pyrococcus yayanosii CH1

Foldseek 3Di:
DVVVVVVVVVVVVVVVVVVVVVVVVVVVVLVVLVVVLVVLVVVLVVLVVVLVVLVVVLVVLVVLLVVLVVLLVVLVVLLVVLVVQLVVLVVQLVVLVVQLVVLVVVPPVSPVSNVVSVVSNVVSVVSNVVSVVVNVVSVVVNVVSVVSNVVSVVVVVVSVVSSVVSVVSSVVSVVSNVVSD